Protein AF-F6BLC6-F1 (afdb_monomer)

pLDDT: mean 70.08, std 18.69, range [28.78, 94.69]

InterPro domains:
  IPR016024 Armadillo-type fold [SSF48371] (28-161)

Sequence (188 aa):
MQYFQNFDKLTILRKNDKNMNNCSNTFSLKMLMNRLLTEESKKLEKLIFESIAEIRDENFANLVVELLESNDAFLRDAGRELLAANSNSALKIFKKIFSDFEKNISLTIENTFRKEQFRNVAMILREVIEHNKVENVVAVAVEYLGKIGKSKEDKNIIKRTLSRFSSPFFKYITEIALKNLNYYNEVN

Mean predicted aligned error: 12.6 Å

Organism: Thermoanaerobacterium xylanolyticum (strain ATCC 49914 / DSM 7097 / LX-11) (NCBI:txid858215)

Structure (mmCIF, N/CA/C/O backbone):
data_AF-F6BLC6-F1
#
_entry.id   AF-F6BLC6-F1
#
loop_
_atom_site.group_PDB
_atom_site.id
_atom_site.type_symbol
_atom_site.label_atom_id
_atom_site.label_alt_id
_atom_site.label_comp_id
_atom_site.label_asym_id
_atom_site.label_entity_id
_atom_site.label_seq_id
_atom_site.pdbx_PDB_ins_code
_atom_site.Cartn_x
_atom_site.Cartn_y
_atom_site.Cartn_z
_atom_site.occupancy
_atom_site.B_iso_or_equiv
_atom_site.auth_seq_id
_atom_site.auth_comp_id
_atom_site.auth_asym_id
_atom_site.auth_atom_id
_atom_site.pdbx_PDB_model_num
ATOM 1 N N . MET A 1 1 ? 34.553 -0.368 -20.796 1.00 34.38 1 MET A N 1
ATOM 2 C CA . MET A 1 1 ? 34.912 0.758 -19.901 1.00 34.38 1 MET A CA 1
ATOM 3 C C . MET A 1 1 ? 34.205 2.040 -20.374 1.00 34.38 1 MET A C 1
ATOM 5 O O . MET A 1 1 ? 34.856 2.991 -20.769 1.00 34.38 1 MET A O 1
ATOM 9 N N . GLN A 1 2 ? 32.862 2.043 -20.397 1.00 30.7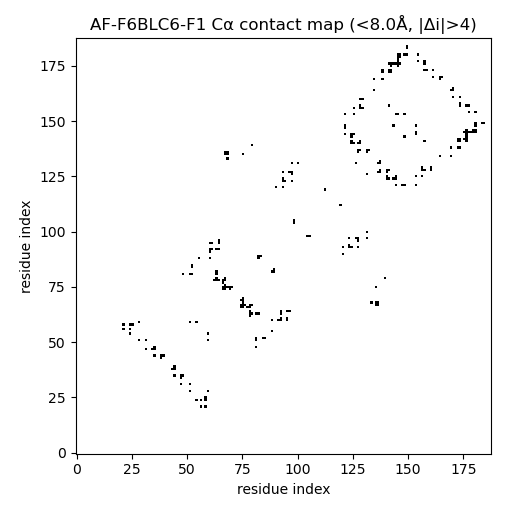7 2 GLN A N 1
ATOM 10 C CA . GLN A 1 2 ? 32.040 3.110 -21.016 1.00 30.77 2 GLN A CA 1
ATOM 11 C C . GLN A 1 2 ? 30.858 3.577 -20.138 1.00 30.77 2 GLN A C 1
ATOM 13 O O . GLN A 1 2 ? 30.099 4.453 -20.533 1.00 30.77 2 GLN A O 1
ATOM 18 N N . TYR A 1 3 ? 30.709 3.030 -18.927 1.00 30.45 3 TYR A N 1
ATOM 19 C CA . TYR A 1 3 ? 29.552 3.284 -18.055 1.00 30.45 3 TYR A CA 1
ATOM 20 C C . TYR A 1 3 ? 29.653 4.566 -17.207 1.00 30.45 3 TYR A C 1
ATOM 22 O O . TYR A 1 3 ? 28.668 4.966 -16.596 1.00 30.45 3 TYR A O 1
ATOM 30 N N . PHE A 1 4 ? 30.806 5.244 -17.197 1.00 28.78 4 PHE A N 1
ATOM 31 C CA . PHE A 1 4 ? 31.023 6.448 -16.380 1.00 28.78 4 PHE A CA 1
ATOM 32 C C . PHE A 1 4 ? 30.739 7.774 -17.105 1.00 28.78 4 PHE A C 1
ATOM 34 O O . PHE A 1 4 ? 30.492 8.774 -16.444 1.00 28.78 4 PHE A O 1
ATOM 41 N N . GLN A 1 5 ? 30.682 7.803 -18.441 1.00 30.00 5 GLN A N 1
ATOM 42 C CA . GLN A 1 5 ? 30.490 9.062 -19.184 1.00 30.00 5 GLN A CA 1
ATOM 43 C C . GLN A 1 5 ? 29.032 9.559 -19.238 1.00 30.00 5 GLN A C 1
ATOM 45 O O . GLN A 1 5 ? 28.787 10.700 -19.625 1.00 30.00 5 GLN A O 1
ATOM 50 N N . ASN A 1 6 ? 28.053 8.742 -18.830 1.00 36.94 6 ASN A N 1
ATOM 51 C CA . ASN A 1 6 ? 26.638 9.139 -18.834 1.00 36.94 6 ASN A CA 1
ATOM 52 C C . ASN A 1 6 ? 26.158 9.751 -17.506 1.00 36.94 6 ASN A C 1
ATOM 54 O O . ASN A 1 6 ? 25.167 10.479 -17.511 1.00 36.94 6 ASN A O 1
ATOM 58 N N . PHE A 1 7 ? 26.868 9.532 -16.392 1.00 36.09 7 PHE A N 1
ATOM 59 C CA . PHE A 1 7 ? 26.519 10.143 -15.100 1.00 36.09 7 PHE A CA 1
ATOM 60 C C . PHE A 1 7 ? 26.810 11.654 -15.068 1.00 36.09 7 PHE A C 1
ATOM 62 O O . PHE A 1 7 ? 26.029 12.427 -14.508 1.00 36.09 7 PHE A O 1
ATOM 69 N N . ASP A 1 8 ? 27.858 12.104 -15.761 1.00 35.12 8 ASP A N 1
ATOM 70 C 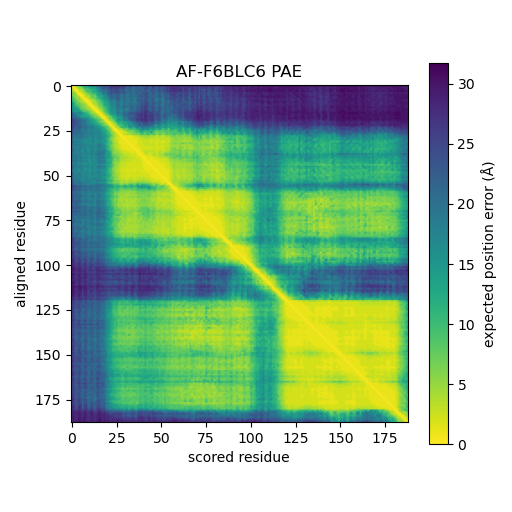CA . ASP A 1 8 ? 28.166 13.536 -15.867 1.00 35.12 8 ASP A CA 1
ATOM 71 C C . ASP A 1 8 ? 27.107 14.305 -16.675 1.00 35.12 8 ASP A C 1
ATOM 73 O O . ASP A 1 8 ? 26.758 15.432 -16.325 1.00 35.12 8 ASP A O 1
ATOM 77 N N . LYS A 1 9 ? 26.494 13.688 -17.696 1.00 37.97 9 LYS A N 1
ATOM 78 C CA . LYS A 1 9 ? 25.435 14.339 -18.493 1.00 37.97 9 LYS A CA 1
ATOM 79 C C . LYS A 1 9 ? 24.146 14.583 -17.704 1.00 37.97 9 LYS A C 1
ATOM 81 O O . LYS A 1 9 ? 23.517 15.623 -17.889 1.00 37.97 9 LYS A O 1
ATOM 86 N N . LEU A 1 10 ? 23.779 13.678 -16.796 1.00 38.19 10 LEU A N 1
ATOM 87 C CA . LEU A 1 10 ? 22.605 13.852 -15.929 1.00 38.19 10 LEU A CA 1
ATOM 88 C C . LEU A 1 10 ? 22.813 14.973 -14.898 1.00 38.19 10 LEU A C 1
ATOM 90 O O . LEU A 1 10 ? 21.872 15.682 -14.547 1.00 38.19 10 LEU A O 1
ATOM 94 N N . THR A 1 11 ? 24.058 15.197 -14.475 1.00 37.91 11 THR A N 1
ATOM 95 C CA . THR A 1 11 ? 24.410 16.280 -13.545 1.00 37.91 11 THR A CA 1
ATOM 96 C C . THR A 1 11 ? 24.424 17.649 -14.243 1.00 37.91 11 THR A C 1
ATOM 98 O O . THR A 1 11 ? 24.042 18.656 -13.644 1.00 37.91 11 THR A O 1
ATOM 101 N N . ILE A 1 12 ? 24.794 17.692 -15.530 1.00 37.59 12 ILE A N 1
ATOM 102 C CA . ILE A 1 12 ? 24.838 18.919 -16.347 1.00 37.59 12 ILE A CA 1
ATOM 103 C C . ILE A 1 12 ? 23.429 19.418 -16.719 1.00 37.59 12 ILE A C 1
ATOM 105 O O . ILE A 1 12 ? 23.191 20.625 -16.701 1.00 37.59 12 ILE A O 1
ATOM 109 N N . LEU A 1 13 ? 22.462 18.522 -16.952 1.00 38.25 13 LEU A N 1
ATOM 110 C CA . LEU A 1 13 ? 21.064 18.900 -17.224 1.00 38.25 13 LEU A CA 1
ATOM 111 C C . LEU A 1 13 ? 20.340 19.501 -16.003 1.00 38.25 13 LEU A C 1
ATOM 113 O O . LEU A 1 13 ? 19.339 20.192 -16.161 1.00 38.25 13 LEU A O 1
ATOM 117 N N . ARG A 1 14 ? 20.857 19.296 -14.783 1.00 40.56 14 ARG A N 1
ATOM 118 C CA . ARG A 1 14 ? 20.241 19.780 -13.532 1.00 40.56 14 ARG A CA 1
ATOM 119 C C . ARG A 1 14 ? 20.470 21.281 -13.278 1.00 40.56 14 ARG A C 1
ATOM 121 O O . ARG A 1 14 ? 19.820 21.841 -12.399 1.00 40.56 14 ARG A O 1
ATOM 128 N N . LYS A 1 15 ? 21.394 21.940 -13.999 1.00 37.75 15 LYS A N 1
ATOM 129 C CA . LYS A 1 15 ? 21.800 23.336 -13.714 1.00 37.75 15 LYS A CA 1
ATOM 130 C C . LYS A 1 15 ? 21.177 24.414 -14.603 1.00 37.75 15 LYS A C 1
ATOM 132 O O . LYS A 1 15 ? 21.124 25.556 -14.160 1.00 37.75 15 LYS A O 1
ATOM 137 N N . ASN A 1 16 ? 20.657 24.080 -15.781 1.00 34.44 16 ASN A N 1
ATOM 138 C CA . ASN A 1 16 ? 20.156 25.074 -16.732 1.00 34.44 16 ASN A CA 1
ATOM 139 C C . ASN A 1 16 ? 18.760 24.689 -17.231 1.00 34.44 16 ASN A C 1
ATOM 141 O O . ASN A 1 16 ? 18.657 24.005 -18.236 1.00 34.44 16 ASN A O 1
ATOM 145 N N . ASP A 1 17 ? 17.712 25.075 -16.499 1.00 36.53 17 ASP A N 1
ATOM 146 C CA . ASP A 1 17 ? 16.509 25.716 -17.064 1.00 36.53 17 ASP A CA 1
ATOM 147 C C . ASP A 1 17 ? 15.341 25.697 -16.076 1.00 36.53 17 ASP A C 1
ATOM 149 O O . ASP A 1 17 ? 14.697 24.680 -15.827 1.00 36.53 17 ASP A O 1
ATOM 153 N N . LYS A 1 18 ? 15.001 26.874 -15.542 1.00 42.25 18 LYS A N 1
ATOM 154 C CA . LYS A 1 18 ? 13.877 27.051 -14.608 1.00 42.25 18 LYS A CA 1
ATOM 155 C C . LYS A 1 18 ? 12.488 26.911 -15.259 1.00 42.25 18 LYS A C 1
ATOM 157 O O . LYS A 1 18 ? 11.507 26.920 -14.526 1.00 42.25 18 LYS A O 1
ATOM 162 N N . ASN A 1 19 ? 12.394 26.731 -16.583 1.00 38.38 19 ASN A N 1
ATOM 163 C CA . ASN A 1 19 ? 11.127 26.749 -17.332 1.00 38.38 19 ASN A CA 1
ATOM 164 C C . ASN A 1 19 ? 10.817 25.477 -18.166 1.00 38.38 19 ASN A C 1
ATOM 166 O O . ASN A 1 19 ? 9.814 25.467 -18.872 1.00 38.38 19 ASN A O 1
ATOM 170 N N . MET A 1 20 ? 11.593 24.382 -18.058 1.00 34.00 20 MET A N 1
ATOM 171 C CA . MET A 1 20 ? 11.308 23.075 -18.716 1.00 34.00 20 MET A CA 1
ATOM 172 C C . MET A 1 20 ? 10.922 21.937 -17.741 1.00 34.00 20 MET A C 1
ATOM 174 O O . MET A 1 20 ? 10.894 20.760 -18.109 1.00 34.00 20 MET A O 1
ATOM 178 N N . ASN A 1 21 ? 10.609 22.269 -16.487 1.00 41.84 21 ASN A N 1
ATOM 179 C CA . ASN A 1 21 ? 10.633 21.312 -15.375 1.00 41.84 21 ASN A CA 1
ATOM 180 C C . ASN A 1 21 ? 9.614 20.154 -15.433 1.00 41.84 21 ASN A C 1
ATOM 182 O O . ASN A 1 21 ? 9.917 19.099 -14.894 1.00 41.84 21 ASN A O 1
ATOM 186 N N . ASN A 1 22 ? 8.469 20.254 -16.116 1.00 40.44 22 ASN A N 1
ATOM 187 C CA . ASN A 1 22 ? 7.467 19.167 -16.059 1.00 40.44 22 ASN A CA 1
ATOM 188 C C . ASN A 1 22 ? 7.640 18.083 -17.141 1.00 40.44 22 ASN A C 1
ATOM 190 O O . ASN A 1 22 ? 7.340 16.910 -16.906 1.00 40.44 22 ASN A O 1
ATOM 194 N N . CYS A 1 23 ? 8.147 18.435 -18.328 1.00 34.66 23 CYS A N 1
ATOM 195 C CA . CYS A 1 23 ? 8.260 17.483 -19.442 1.00 34.66 23 CYS A CA 1
ATOM 196 C C . CYS A 1 23 ? 9.551 16.643 -19.345 1.00 34.66 23 CYS A C 1
ATOM 198 O O . CYS A 1 23 ? 9.515 15.421 -19.509 1.00 34.66 23 CYS A O 1
ATOM 200 N N . SER A 1 24 ? 10.675 17.272 -18.967 1.00 50.62 24 SER A N 1
ATOM 201 C CA . SER A 1 24 ? 11.958 16.580 -18.746 1.00 50.62 24 SER A CA 1
ATOM 202 C C . SER A 1 24 ? 11.918 15.621 -17.556 1.00 50.62 24 SER A C 1
ATOM 204 O O . SER A 1 24 ? 12.519 14.547 -17.620 1.00 50.62 24 SER A O 1
ATOM 206 N N . ASN A 1 25 ? 11.168 15.950 -16.499 1.00 57.50 25 ASN A N 1
ATOM 207 C CA . ASN A 1 25 ? 11.021 15.071 -15.338 1.00 57.50 25 ASN A CA 1
ATOM 208 C C . ASN A 1 25 ? 10.236 13.799 -15.678 1.00 57.50 25 ASN A C 1
ATOM 210 O O . ASN A 1 25 ? 10.657 12.712 -15.295 1.00 57.50 25 ASN A O 1
ATOM 214 N N . THR A 1 26 ? 9.158 13.902 -16.462 1.00 54.91 26 THR A N 1
ATOM 215 C CA . THR A 1 26 ? 8.352 12.737 -16.881 1.00 54.91 26 THR A CA 1
ATOM 216 C C . THR A 1 26 ? 9.156 11.763 -17.745 1.00 54.91 26 THR A C 1
ATOM 218 O O . THR A 1 26 ? 9.098 10.548 -17.548 1.00 54.91 26 THR A O 1
ATOM 221 N N . PHE A 1 27 ? 9.930 12.286 -18.701 1.00 58.53 27 PHE A N 1
ATOM 222 C CA . PHE A 1 27 ? 10.776 11.468 -19.572 1.00 58.53 27 PHE A CA 1
ATOM 223 C C . PHE A 1 27 ? 11.915 10.797 -18.787 1.00 58.53 27 PHE A C 1
ATOM 225 O O . PHE A 1 27 ? 12.168 9.603 -18.956 1.00 58.53 27 PHE A O 1
ATOM 232 N N . SER A 1 28 ? 12.535 11.534 -17.860 1.00 69.62 28 SER A N 1
ATOM 233 C CA . SER A 1 28 ? 13.581 11.009 -16.971 1.00 69.62 28 SER A CA 1
ATOM 234 C C . SER A 1 28 ? 13.048 9.915 -16.043 1.00 69.62 28 SER A C 1
ATOM 236 O O . SER A 1 28 ? 13.697 8.889 -15.859 1.00 69.62 28 SER A O 1
ATOM 238 N N . LEU A 1 29 ? 11.833 10.089 -15.519 1.00 70.06 29 LEU A N 1
ATOM 239 C CA . LEU A 1 29 ? 11.171 9.127 -14.641 1.00 70.06 29 LEU A CA 1
ATOM 240 C C . LEU A 1 29 ? 10.885 7.799 -15.359 1.00 70.06 29 LEU A C 1
ATOM 242 O O . LEU A 1 29 ? 11.223 6.733 -14.846 1.00 70.06 29 LEU A O 1
ATOM 246 N N . LYS A 1 30 ? 10.341 7.856 -16.582 1.00 70.62 30 LYS A N 1
ATOM 247 C CA . LYS A 1 30 ? 10.108 6.660 -17.410 1.00 70.62 30 LYS A CA 1
ATOM 248 C C . LYS A 1 30 ? 11.407 5.940 -17.777 1.00 70.62 30 LYS A C 1
ATOM 250 O O . LYS A 1 30 ? 11.444 4.713 -17.766 1.00 70.62 30 LYS A O 1
ATOM 255 N N . MET A 1 31 ? 12.485 6.674 -18.064 1.00 78.38 31 MET A N 1
ATOM 256 C CA . MET A 1 31 ? 13.795 6.062 -18.318 1.00 78.38 31 MET A CA 1
ATOM 257 C C . MET A 1 31 ? 14.354 5.353 -17.083 1.00 78.38 31 MET A C 1
ATOM 259 O O . MET A 1 31 ? 14.831 4.226 -17.204 1.00 78.38 31 MET A O 1
ATOM 263 N N . LEU A 1 32 ? 14.279 5.985 -15.908 1.00 81.25 32 LEU A N 1
ATOM 264 C CA . LEU A 1 32 ? 14.720 5.372 -14.654 1.00 81.25 32 LEU A CA 1
ATOM 265 C C . LEU A 1 32 ? 13.910 4.108 -14.345 1.00 81.25 32 LEU A C 1
ATOM 267 O O . LEU A 1 32 ? 14.494 3.098 -13.970 1.00 81.25 32 LEU A O 1
ATOM 271 N N . MET A 1 33 ? 12.602 4.116 -14.603 1.00 75.44 33 MET A N 1
ATOM 272 C CA . MET A 1 33 ? 11.749 2.935 -14.446 1.00 75.44 33 MET A CA 1
ATOM 273 C C . MET A 1 33 ? 12.091 1.794 -15.405 1.00 75.44 33 MET A C 1
ATOM 275 O O . MET A 1 33 ? 12.248 0.653 -14.975 1.00 75.44 33 MET A O 1
ATOM 279 N N . ASN A 1 34 ? 12.264 2.089 -16.694 1.00 78.81 34 ASN A N 1
ATOM 280 C CA . ASN A 1 34 ? 12.692 1.082 -17.668 1.00 78.81 34 ASN A CA 1
ATOM 281 C C . ASN A 1 34 ? 14.062 0.501 -17.307 1.00 78.81 34 ASN A C 1
ATOM 283 O O . ASN A 1 34 ? 14.318 -0.686 -17.519 1.00 78.81 34 ASN A O 1
ATOM 287 N N . ARG A 1 35 ? 14.948 1.328 -16.739 1.00 82.44 35 ARG A N 1
ATOM 288 C CA . ARG A 1 35 ? 16.223 0.840 -16.233 1.00 82.44 35 ARG A CA 1
ATOM 289 C C . ARG A 1 35 ? 16.039 -0.037 -14.999 1.00 82.44 35 ARG A C 1
ATOM 291 O O . ARG A 1 35 ? 16.642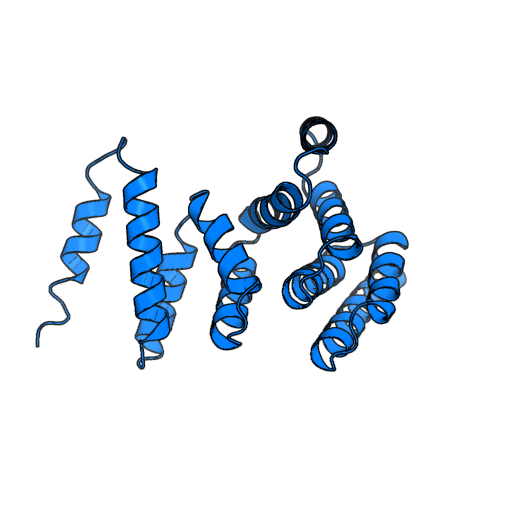 -1.098 -14.964 1.00 82.44 35 ARG A O 1
ATOM 298 N N . LEU A 1 36 ? 15.195 0.353 -14.044 1.00 79.88 36 LEU A N 1
ATOM 299 C CA . LEU A 1 36 ? 14.906 -0.438 -12.843 1.00 79.88 36 LEU A CA 1
ATOM 300 C C . LEU A 1 36 ? 14.406 -1.847 -13.199 1.00 79.88 36 LEU A C 1
ATOM 302 O O . LEU A 1 36 ? 14.837 -2.818 -12.592 1.00 79.88 36 LEU A O 1
ATOM 306 N N . LEU A 1 37 ? 13.566 -1.959 -14.231 1.00 77.38 37 LEU A N 1
ATOM 307 C CA . LEU A 1 37 ? 13.019 -3.227 -14.729 1.00 77.38 37 LEU A CA 1
ATOM 308 C C . LEU A 1 37 ? 14.042 -4.175 -15.370 1.00 77.38 37 LEU A C 1
ATOM 310 O O . LEU A 1 37 ? 13.759 -5.356 -15.538 1.00 77.38 37 LEU A O 1
ATOM 314 N N . THR A 1 38 ? 15.198 -3.662 -15.783 1.00 79.88 38 THR A N 1
ATOM 315 C CA . THR A 1 38 ? 16.218 -4.420 -16.527 1.00 79.88 38 THR A CA 1
ATOM 316 C C . THR A 1 38 ? 17.556 -4.474 -15.791 1.00 79.88 38 THR A C 1
ATOM 318 O O . THR A 1 38 ? 18.531 -5.004 -16.320 1.00 79.88 38 THR A O 1
ATOM 321 N N . GLU A 1 39 ? 17.637 -3.893 -14.592 1.00 85.69 39 GLU A N 1
ATOM 322 C CA . GLU A 1 39 ? 18.877 -3.770 -13.837 1.00 85.69 39 GLU A CA 1
ATOM 323 C C . GLU A 1 39 ? 19.141 -5.027 -13.005 1.00 85.69 39 GLU A C 1
ATOM 325 O O . GLU A 1 39 ? 18.405 -5.352 -12.080 1.00 85.69 39 GLU A O 1
ATOM 330 N N . GLU A 1 40 ? 20.239 -5.714 -13.308 1.00 80.44 40 GLU A N 1
ATOM 331 C CA . GLU A 1 40 ? 20.658 -6.921 -12.588 1.00 80.44 40 GLU A CA 1
ATOM 332 C C . GLU A 1 40 ? 21.519 -6.587 -11.357 1.00 80.44 40 GLU A C 1
ATOM 334 O O . GLU A 1 40 ? 21.631 -7.376 -10.415 1.00 80.44 40 GLU A O 1
ATOM 339 N N . SER A 1 41 ? 22.142 -5.402 -11.331 1.00 86.25 41 SER A N 1
ATOM 340 C CA . SER A 1 41 ? 22.984 -4.974 -10.218 1.00 86.25 41 SER A CA 1
ATOM 341 C C . SER A 1 41 ? 22.155 -4.383 -9.083 1.00 86.25 41 SER A C 1
ATOM 343 O O . SER A 1 41 ? 21.706 -3.240 -9.163 1.00 86.25 41 SER A O 1
ATOM 345 N N . LYS A 1 42 ? 22.087 -5.090 -7.947 1.00 76.25 42 LYS A N 1
ATOM 346 C CA . LYS A 1 42 ? 21.431 -4.603 -6.714 1.00 76.25 42 LYS A CA 1
ATOM 347 C C . LYS A 1 42 ? 21.905 -3.222 -6.256 1.00 76.25 42 LYS A C 1
ATOM 349 O O . LYS A 1 42 ? 21.140 -2.451 -5.683 1.00 76.25 42 LYS A O 1
ATOM 354 N N . LYS A 1 43 ? 23.170 -2.880 -6.521 1.00 76.56 43 LYS A N 1
ATOM 355 C CA . LYS A 1 43 ? 23.719 -1.556 -6.200 1.00 76.56 43 LYS A CA 1
ATOM 356 C C . LYS A 1 43 ? 23.135 -0.464 -7.099 1.00 76.56 43 LYS A C 1
ATOM 358 O O . LYS A 1 43 ? 22.841 0.621 -6.608 1.00 76.56 43 LYS A O 1
ATOM 363 N N . LEU A 1 44 ? 23.004 -0.731 -8.398 1.00 77.56 44 LEU A N 1
ATOM 364 C CA . LEU A 1 44 ? 22.436 0.228 -9.348 1.00 77.56 44 LEU A CA 1
ATOM 365 C C . LEU A 1 44 ? 20.918 0.321 -9.199 1.00 77.56 44 LEU A C 1
ATOM 367 O O . LEU A 1 44 ? 20.401 1.428 -9.215 1.00 77.56 44 LEU A O 1
ATOM 371 N N . GLU A 1 45 ? 20.238 -0.799 -8.954 1.00 77.00 45 GLU A N 1
ATOM 372 C CA . GLU A 1 45 ? 18.810 -0.854 -8.616 1.00 77.00 45 GLU A CA 1
ATOM 373 C C . GLU A 1 45 ? 18.492 0.104 -7.460 1.00 77.00 45 GLU A C 1
ATOM 375 O O . GLU A 1 45 ? 17.644 0.984 -7.595 1.00 77.00 45 GLU A O 1
ATOM 380 N N . LYS A 1 46 ? 19.265 0.024 -6.368 1.00 74.75 46 LYS A N 1
ATOM 381 C CA . LYS A 1 46 ? 19.119 0.923 -5.218 1.00 74.75 46 LYS A CA 1
ATOM 382 C C . LYS A 1 46 ? 19.350 2.396 -5.575 1.00 74.75 46 LYS A C 1
ATOM 384 O O . LYS A 1 46 ? 18.579 3.250 -5.155 1.00 74.75 46 LYS A O 1
ATOM 389 N N . LEU A 1 47 ? 20.381 2.708 -6.361 1.00 78.25 47 LEU A N 1
ATOM 390 C CA . LEU A 1 47 ? 20.673 4.090 -6.771 1.00 78.25 47 LEU A CA 1
ATOM 391 C C . LEU A 1 47 ? 19.588 4.669 -7.687 1.00 78.25 47 LEU A C 1
ATOM 393 O O . LEU A 1 47 ? 19.235 5.843 -7.569 1.00 78.25 47 LEU A O 1
ATOM 397 N N . ILE A 1 48 ? 19.054 3.856 -8.600 1.00 79.75 48 ILE A N 1
ATOM 398 C CA . ILE A 1 48 ? 17.931 4.229 -9.4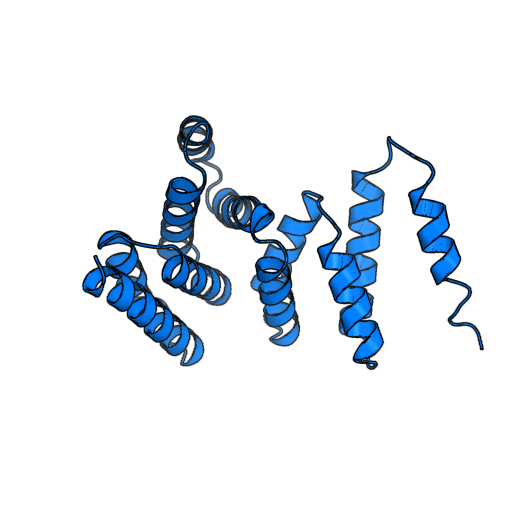67 1.00 79.75 48 ILE A CA 1
ATOM 399 C C . ILE A 1 48 ? 16.701 4.506 -8.607 1.00 79.75 48 ILE A C 1
ATOM 401 O O . ILE A 1 48 ? 16.050 5.532 -8.787 1.00 79.75 48 ILE A O 1
ATOM 405 N N . PHE A 1 49 ? 16.426 3.632 -7.641 1.00 75.31 49 PHE A N 1
ATOM 406 C CA . PHE A 1 49 ? 15.323 3.789 -6.708 1.00 75.31 49 PHE A CA 1
ATOM 407 C C . PHE A 1 49 ? 15.435 5.085 -5.887 1.00 75.31 49 PHE A C 1
ATOM 409 O O . PHE A 1 49 ? 14.493 5.875 -5.848 1.00 75.31 49 PHE A O 1
ATOM 416 N N . GLU A 1 50 ? 16.601 5.357 -5.294 1.00 74.75 50 GLU A N 1
ATOM 417 C CA . GLU A 1 50 ? 16.873 6.602 -4.560 1.00 74.75 50 GLU A CA 1
ATOM 418 C C . GLU A 1 50 ? 16.700 7.835 -5.462 1.00 74.75 50 GLU A C 1
ATOM 420 O O . GLU A 1 50 ? 16.082 8.821 -5.060 1.00 74.75 50 GLU A O 1
ATOM 425 N N . SER A 1 51 ? 17.151 7.751 -6.717 1.00 79.69 51 SER A N 1
ATOM 426 C CA . SER A 1 51 ? 16.993 8.828 -7.701 1.00 79.69 51 SER A CA 1
ATOM 427 C C . SER A 1 51 ? 15.525 9.094 -8.043 1.00 79.69 51 SER A C 1
ATOM 429 O O . SER A 1 51 ? 15.124 10.249 -8.175 1.00 79.69 51 SER A O 1
ATOM 431 N N . ILE A 1 52 ? 14.707 8.042 -8.167 1.00 76.25 52 ILE A N 1
ATOM 432 C CA . ILE A 1 52 ? 13.258 8.165 -8.373 1.00 76.25 52 ILE A CA 1
ATOM 433 C C . ILE A 1 52 ? 12.603 8.791 -7.135 1.00 76.25 52 ILE A C 1
ATOM 435 O O . ILE A 1 52 ? 11.768 9.685 -7.271 1.00 76.25 52 ILE A O 1
ATOM 439 N N . ALA A 1 53 ? 13.003 8.375 -5.930 1.00 70.50 53 ALA A N 1
ATOM 440 C CA . ALA A 1 53 ? 12.465 8.894 -4.674 1.00 70.50 53 ALA A CA 1
ATOM 441 C C . ALA A 1 53 ? 12.774 10.388 -4.442 1.00 70.50 53 ALA A C 1
ATOM 443 O O . ALA A 1 53 ? 12.017 11.063 -3.740 1.00 70.50 53 ALA A O 1
ATOM 444 N N . GLU A 1 54 ? 13.839 10.932 -5.038 1.00 72.94 54 GLU A N 1
ATOM 445 C CA . GLU A 1 54 ? 14.151 12.368 -4.997 1.00 72.94 54 GLU A CA 1
ATOM 446 C C . GLU A 1 54 ? 13.234 13.233 -5.883 1.00 72.94 54 GLU A C 1
ATOM 448 O O . GLU A 1 54 ? 13.192 14.458 -5.715 1.00 72.94 54 GLU A O 1
ATOM 453 N N . ILE A 1 55 ? 12.486 12.637 -6.818 1.00 72.50 55 ILE A N 1
ATOM 454 C CA . ILE A 1 55 ? 11.603 13.370 -7.731 1.00 72.50 55 ILE A CA 1
ATOM 455 C C . ILE A 1 55 ? 10.337 13.792 -6.974 1.00 72.50 55 ILE A C 1
ATOM 457 O O . ILE A 1 55 ? 9.493 12.979 -6.614 1.00 72.50 55 ILE A O 1
ATOM 461 N N . ARG A 1 56 ? 10.183 15.102 -6.739 1.00 61.09 56 ARG A N 1
ATOM 462 C CA . ARG A 1 56 ? 9.070 15.692 -5.962 1.00 61.09 56 ARG A CA 1
ATOM 463 C C . ARG A 1 56 ? 7.955 16.311 -6.821 1.00 61.09 56 ARG A C 1
ATOM 465 O O . ARG A 1 56 ? 7.258 17.218 -6.366 1.00 61.09 56 ARG A O 1
ATOM 472 N N . ASP A 1 57 ? 7.809 15.847 -8.055 1.00 67.56 57 ASP A N 1
ATOM 473 C CA . ASP A 1 57 ? 6.860 16.366 -9.052 1.00 67.56 57 ASP A CA 1
ATOM 474 C C . ASP A 1 57 ? 5.496 15.637 -8.989 1.00 67.56 57 ASP A C 1
ATOM 476 O O . ASP A 1 57 ? 5.405 14.528 -8.470 1.00 67.56 57 ASP A O 1
ATOM 480 N N . GLU A 1 58 ? 4.425 16.218 -9.536 1.00 62.50 58 GLU A N 1
ATOM 481 C CA . GLU A 1 58 ? 3.111 15.570 -9.707 1.00 62.50 58 GLU A CA 1
ATOM 482 C C . GLU A 1 58 ? 3.211 14.254 -10.490 1.00 62.50 58 GLU A C 1
ATOM 484 O O . GLU A 1 58 ? 2.478 13.299 -10.226 1.00 62.50 58 GLU A O 1
ATOM 489 N N . ASN A 1 59 ? 4.199 14.164 -11.380 1.00 68.62 59 ASN A N 1
ATOM 490 C CA . ASN A 1 59 ? 4.537 12.952 -12.120 1.00 68.62 59 ASN A CA 1
ATOM 491 C C . ASN A 1 59 ? 4.953 11.779 -11.217 1.00 68.62 59 ASN A C 1
ATOM 493 O O . ASN A 1 59 ? 4.716 10.627 -11.572 1.00 68.62 59 ASN A O 1
ATOM 497 N N . PHE A 1 60 ? 5.509 12.054 -10.030 1.00 75.00 60 PHE A N 1
ATOM 498 C CA . PHE A 1 60 ? 5.838 11.022 -9.045 1.00 75.00 60 PHE A CA 1
ATOM 499 C C . PHE A 1 60 ? 4.578 10.326 -8.527 1.00 75.00 60 PHE A C 1
ATOM 501 O O . PHE A 1 60 ? 4.554 9.107 -8.394 1.00 75.00 60 PHE A O 1
ATOM 508 N N . ALA A 1 61 ? 3.510 11.089 -8.270 1.00 73.56 61 ALA A N 1
ATOM 509 C CA . ALA A 1 61 ? 2.275 10.512 -7.760 1.00 73.56 61 ALA A CA 1
ATOM 510 C C . ALA A 1 61 ? 1.618 9.590 -8.794 1.00 73.56 61 ALA A C 1
ATOM 512 O O . ALA A 1 61 ? 1.246 8.475 -8.448 1.00 73.56 61 ALA A O 1
ATOM 513 N N . ASN A 1 62 ? 1.554 10.023 -10.057 1.00 73.94 62 ASN A N 1
ATOM 514 C CA . ASN A 1 62 ? 1.027 9.207 -11.156 1.00 73.94 62 ASN A CA 1
ATOM 515 C C . ASN A 1 62 ? 1.807 7.901 -11.321 1.00 73.94 62 ASN A C 1
ATOM 517 O O . ASN A 1 62 ? 1.200 6.843 -11.455 1.00 73.94 62 ASN A O 1
ATOM 521 N N . LEU A 1 63 ? 3.140 7.969 -11.249 1.00 76.31 63 LEU A N 1
ATOM 522 C CA . LEU A 1 63 ? 3.974 6.776 -11.321 1.00 76.31 63 LEU A CA 1
ATOM 523 C C . LEU A 1 63 ? 3.657 5.805 -10.184 1.00 76.31 63 LEU A C 1
ATOM 525 O O . LEU A 1 63 ? 3.476 4.620 -10.430 1.00 76.31 63 LEU A O 1
ATOM 529 N N . VAL A 1 64 ? 3.602 6.284 -8.938 1.00 79.00 64 VAL A N 1
ATOM 530 C CA . VAL A 1 64 ? 3.336 5.396 -7.800 1.00 79.00 64 VAL A CA 1
ATOM 531 C C . VAL A 1 64 ? 1.974 4.716 -7.950 1.00 79.00 64 VAL A C 1
ATOM 533 O O . VAL A 1 64 ? 1.870 3.528 -7.663 1.00 79.00 64 VAL A O 1
ATOM 536 N N . VAL A 1 65 ? 0.951 5.416 -8.452 1.00 78.62 65 VAL A N 1
ATOM 537 C CA . VAL A 1 65 ? -0.354 4.798 -8.745 1.00 78.62 65 VAL A CA 1
ATOM 538 C C . VAL A 1 65 ? -0.228 3.698 -9.801 1.00 78.62 65 VAL A C 1
ATOM 540 O O . VAL A 1 65 ? -0.647 2.574 -9.540 1.00 78.62 65 VAL A O 1
ATOM 543 N N . GLU A 1 66 ? 0.419 3.978 -10.935 1.00 79.56 66 GLU A N 1
ATOM 544 C CA . GLU A 1 66 ? 0.638 2.998 -12.011 1.00 79.56 66 GLU A CA 1
ATOM 545 C C . GLU A 1 66 ? 1.385 1.747 -11.512 1.00 79.56 66 GLU A C 1
ATOM 547 O O . GLU A 1 66 ? 1.015 0.614 -11.826 1.00 79.56 66 GLU A O 1
ATOM 552 N N . LEU A 1 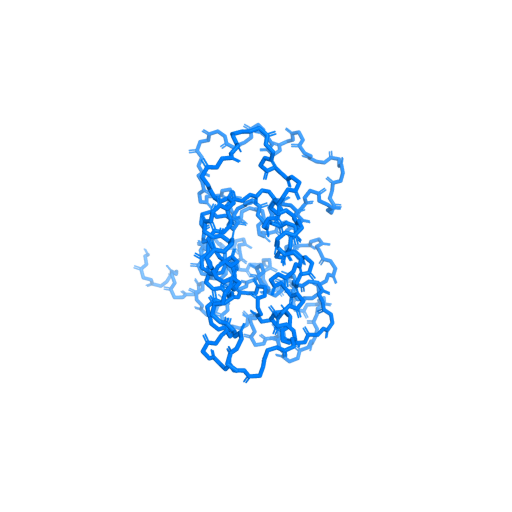67 ? 2.404 1.936 -10.667 1.00 80.06 67 LEU A N 1
ATOM 553 C CA . LEU A 1 67 ? 3.166 0.846 -10.058 1.00 80.06 67 LEU A CA 1
ATOM 554 C C . LEU A 1 67 ? 2.312 -0.016 -9.121 1.00 80.06 67 LEU A C 1
ATOM 556 O O . LEU A 1 67 ? 2.407 -1.242 -9.154 1.00 80.06 67 LEU A O 1
ATOM 560 N N . LEU A 1 68 ? 1.464 0.607 -8.299 1.00 79.12 68 LEU A N 1
ATOM 561 C CA . LEU A 1 68 ? 0.581 -0.099 -7.366 1.00 79.12 68 LEU A CA 1
ATOM 562 C C . LEU A 1 68 ? -0.538 -0.877 -8.075 1.00 79.12 68 LEU A C 1
ATOM 564 O O . LEU A 1 68 ? -0.978 -1.913 -7.570 1.00 79.12 68 LEU A O 1
ATOM 568 N N . GLU A 1 69 ? -0.986 -0.402 -9.236 1.00 78.81 69 GLU A N 1
ATOM 569 C CA . GLU A 1 69 ? -2.002 -1.061 -10.066 1.00 78.81 69 GLU A CA 1
ATOM 570 C C . GLU A 1 69 ? -1.438 -2.199 -10.931 1.00 78.81 69 GLU A C 1
ATOM 572 O O . GLU A 1 69 ? -2.201 -3.007 -11.463 1.00 78.81 69 GLU A O 1
ATOM 577 N N . SER A 1 70 ? -0.111 -2.311 -11.043 1.00 77.81 70 SER A N 1
ATOM 578 C CA . SER A 1 70 ? 0.545 -3.325 -11.867 1.00 77.81 70 SER A CA 1
ATOM 579 C C . SER A 1 70 ? 0.236 -4.762 -11.428 1.00 77.81 70 SER A C 1
ATOM 581 O O . SER A 1 70 ? 0.201 -5.104 -10.242 1.00 77.81 70 SER A O 1
ATOM 583 N N . ASN A 1 71 ? 0.103 -5.662 -12.406 1.00 72.12 71 ASN A N 1
ATOM 584 C CA . ASN A 1 71 ? 0.011 -7.105 -12.164 1.00 72.12 71 ASN A CA 1
ATOM 585 C C . ASN A 1 71 ? 1.375 -7.753 -11.858 1.00 72.12 71 ASN A C 1
ATOM 587 O O . ASN A 1 71 ? 1.412 -8.871 -11.339 1.00 72.12 71 ASN A O 1
ATOM 591 N N . ASP A 1 72 ? 2.483 -7.041 -12.065 1.00 73.94 72 ASP A N 1
ATOM 592 C CA . ASP A 1 72 ? 3.830 -7.493 -11.714 1.00 73.94 72 ASP A CA 1
ATOM 593 C C . ASP A 1 72 ? 4.133 -7.250 -10.221 1.00 73.94 72 ASP A C 1
ATOM 595 O O . ASP A 1 72 ? 3.969 -6.142 -9.709 1.00 73.94 72 ASP A O 1
ATOM 599 N N . ALA A 1 73 ? 4.565 -8.295 -9.505 1.00 72.75 73 ALA A N 1
ATOM 600 C CA . ALA A 1 73 ? 4.852 -8.219 -8.072 1.00 72.75 73 ALA A CA 1
ATOM 601 C C . ALA A 1 73 ? 6.022 -7.286 -7.732 1.00 72.75 73 ALA A C 1
ATOM 603 O O . ALA A 1 73 ? 5.926 -6.537 -6.762 1.00 72.75 73 ALA A O 1
ATOM 604 N N . PHE A 1 74 ? 7.073 -7.286 -8.552 1.00 75.19 74 PHE A N 1
ATOM 605 C CA . PHE A 1 74 ? 8.238 -6.429 -8.365 1.00 75.19 74 PHE A CA 1
ATOM 606 C C . PHE A 1 74 ? 7.861 -4.953 -8.522 1.00 75.19 74 PHE A C 1
ATOM 608 O O . PHE A 1 74 ? 8.226 -4.122 -7.691 1.00 75.19 74 PHE A O 1
ATOM 615 N N . LEU A 1 75 ? 7.055 -4.625 -9.538 1.00 73.38 75 LEU A N 1
ATOM 616 C CA . LEU A 1 75 ? 6.586 -3.251 -9.744 1.00 73.38 75 LEU A CA 1
ATOM 617 C C . LEU A 1 75 ? 5.700 -2.757 -8.595 1.00 73.38 75 LEU A C 1
ATOM 619 O O . LEU A 1 75 ? 5.842 -1.614 -8.159 1.00 73.38 75 LEU A O 1
ATOM 623 N N . ARG A 1 76 ? 4.835 -3.620 -8.054 1.00 79.38 76 ARG A N 1
ATOM 624 C CA . ARG A 1 76 ? 4.023 -3.274 -6.879 1.00 79.38 76 ARG A CA 1
ATOM 625 C C . ARG A 1 76 ? 4.862 -3.028 -5.635 1.00 79.38 76 ARG A C 1
ATOM 627 O O . ARG A 1 76 ? 4.563 -2.105 -4.878 1.00 79.38 76 ARG A O 1
ATOM 634 N N . ASP A 1 77 ? 5.885 -3.845 -5.407 1.00 76.06 77 ASP A N 1
ATOM 635 C CA . ASP A 1 77 ? 6.813 -3.667 -4.288 1.00 76.06 77 ASP A CA 1
ATOM 636 C C . ASP A 1 77 ? 7.566 -2.344 -4.411 1.00 76.06 77 ASP A C 1
ATOM 638 O O . ASP A 1 77 ? 7.565 -1.555 -3.465 1.00 76.06 77 ASP A O 1
ATOM 642 N N . ALA A 1 78 ? 8.067 -2.024 -5.605 1.00 74.19 78 ALA A N 1
ATOM 643 C CA . ALA A 1 78 ? 8.689 -0.733 -5.876 1.00 74.19 78 ALA A CA 1
ATOM 644 C C . ALA A 1 78 ? 7.727 0.440 -5.603 1.00 74.19 78 ALA A C 1
ATOM 646 O O . ALA A 1 78 ? 8.104 1.415 -4.952 1.00 74.19 78 ALA A O 1
ATOM 647 N N . GLY A 1 79 ? 6.461 0.339 -6.027 1.00 78.38 79 GLY A N 1
ATOM 648 C CA . GLY A 1 79 ? 5.434 1.345 -5.729 1.00 78.38 79 GLY A CA 1
ATOM 649 C C . GLY A 1 79 ? 5.207 1.544 -4.224 1.00 78.38 79 GLY A C 1
ATOM 650 O O . GLY A 1 79 ? 5.120 2.682 -3.753 1.00 78.38 79 GLY A O 1
ATOM 651 N N . ARG A 1 80 ? 5.174 0.451 -3.448 1.00 73.88 80 ARG A N 1
ATOM 652 C CA . ARG A 1 80 ? 5.053 0.492 -1.980 1.00 73.88 80 ARG A CA 1
ATOM 653 C C . ARG A 1 80 ? 6.254 1.152 -1.316 1.00 73.88 80 ARG A C 1
ATOM 655 O O . ARG A 1 80 ? 6.074 2.001 -0.442 1.00 73.88 80 ARG A O 1
ATOM 662 N N . GLU A 1 81 ? 7.465 0.796 -1.728 1.00 75.94 81 GLU A N 1
ATOM 663 C CA . GLU A 1 81 ? 8.681 1.384 -1.171 1.00 75.94 81 GLU A CA 1
ATOM 664 C C . GLU A 1 81 ? 8.777 2.883 -1.498 1.00 75.94 81 GLU A C 1
ATOM 666 O O . GLU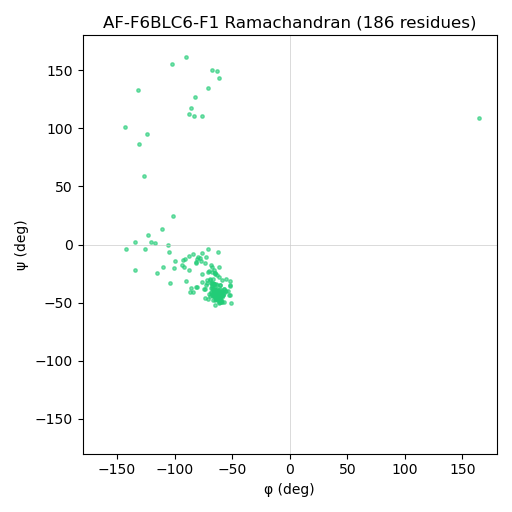 A 1 81 ? 9.122 3.685 -0.628 1.00 75.94 81 GLU A O 1
ATOM 671 N N . LEU A 1 82 ? 8.421 3.295 -2.723 1.00 76.75 82 LEU A N 1
ATOM 672 C CA . LEU A 1 82 ? 8.449 4.706 -3.131 1.00 76.75 82 LEU A CA 1
ATOM 673 C C . LEU A 1 82 ? 7.443 5.543 -2.334 1.00 76.75 82 LEU A C 1
ATOM 675 O O . LEU A 1 82 ? 7.745 6.674 -1.936 1.00 76.75 82 LEU A O 1
ATOM 679 N N . LEU A 1 83 ? 6.265 4.978 -2.055 1.00 76.75 83 LEU A N 1
ATOM 680 C CA . LEU A 1 83 ? 5.270 5.582 -1.173 1.00 76.75 83 LEU A CA 1
ATOM 681 C C . LEU A 1 83 ? 5.800 5.726 0.266 1.00 76.75 83 LEU A C 1
ATOM 683 O O . LEU A 1 83 ? 5.614 6.776 0.888 1.00 76.75 83 LEU A O 1
ATOM 687 N N . ALA A 1 84 ? 6.487 4.702 0.784 1.00 72.19 84 ALA A N 1
ATOM 688 C CA . ALA A 1 84 ? 7.069 4.704 2.127 1.00 72.19 84 ALA A CA 1
ATOM 689 C C . ALA A 1 84 ? 8.197 5.735 2.282 1.00 72.19 84 ALA A C 1
ATOM 691 O O . ALA A 1 84 ? 8.243 6.450 3.286 1.00 72.19 84 ALA A O 1
ATOM 692 N N . ALA A 1 85 ? 9.060 5.865 1.272 1.00 68.06 85 ALA A N 1
ATOM 693 C CA . ALA A 1 85 ? 10.164 6.823 1.255 1.00 68.06 85 ALA A CA 1
ATOM 694 C C . ALA A 1 85 ? 9.695 8.292 1.223 1.00 68.06 85 ALA A C 1
ATOM 696 O O . ALA A 1 85 ? 10.434 9.190 1.625 1.00 68.06 85 ALA A O 1
ATOM 697 N N . ASN A 1 86 ? 8.458 8.552 0.780 1.00 66.69 86 ASN A N 1
ATOM 698 C CA . ASN A 1 86 ? 7.913 9.896 0.598 1.00 66.69 86 ASN A CA 1
ATOM 699 C C . ASN A 1 86 ? 6.570 10.099 1.319 1.00 66.69 86 ASN A C 1
ATOM 701 O O . ASN A 1 86 ? 5.567 10.488 0.716 1.00 66.69 86 ASN A O 1
ATOM 705 N N . SER A 1 87 ? 6.559 9.921 2.641 1.00 59.19 87 SER A N 1
ATOM 706 C CA . SER A 1 87 ? 5.370 10.099 3.496 1.00 59.19 87 SER A CA 1
ATOM 707 C C . SER A 1 87 ? 4.651 11.450 3.316 1.00 59.19 87 SER A C 1
ATOM 709 O O . SER A 1 87 ? 3.422 11.493 3.310 1.00 59.19 87 SER A O 1
ATOM 711 N N . ASN A 1 88 ? 5.383 12.542 3.066 1.00 59.19 88 ASN A N 1
ATOM 712 C CA . ASN A 1 88 ? 4.802 13.865 2.777 1.00 59.19 88 ASN A CA 1
ATOM 713 C C . ASN A 1 88 ? 4.047 13.926 1.432 1.00 59.19 88 ASN A C 1
ATOM 715 O O . ASN A 1 88 ? 3.156 14.759 1.257 1.00 59.19 88 ASN A O 1
ATOM 719 N N . SER A 1 89 ? 4.377 13.044 0.485 1.00 64.38 89 SER A N 1
ATOM 720 C CA . SER A 1 89 ? 3.701 12.909 -0.812 1.00 64.38 89 SER A CA 1
ATOM 721 C C . SER A 1 89 ? 2.575 11.873 -0.784 1.00 64.38 89 SER A C 1
ATOM 723 O O . SER A 1 89 ? 1.740 11.882 -1.688 1.00 64.38 89 SER A O 1
ATOM 725 N N . ALA A 1 90 ? 2.491 11.032 0.254 1.00 64.12 90 ALA A N 1
ATOM 726 C CA . ALA A 1 90 ? 1.459 10.002 0.385 1.00 64.12 90 ALA A CA 1
ATOM 727 C C . ALA A 1 90 ? 0.043 10.590 0.299 1.00 64.12 90 ALA A C 1
ATOM 729 O O . ALA A 1 90 ? -0.811 10.046 -0.393 1.00 64.12 90 ALA A O 1
ATOM 730 N N . LEU A 1 91 ? -0.193 11.762 0.904 1.00 67.00 91 LEU A N 1
ATOM 731 C CA . LEU A 1 91 ? -1.471 12.467 0.777 1.00 67.00 91 LEU A CA 1
ATOM 732 C C . LEU A 1 91 ? -1.791 12.822 -0.685 1.00 67.00 91 LEU A C 1
ATOM 734 O O . LEU A 1 91 ? -2.929 12.660 -1.108 1.00 67.00 91 LEU A O 1
ATOM 738 N N . LYS A 1 92 ? -0.813 13.300 -1.468 1.00 68.75 92 LYS A N 1
ATOM 739 C CA . LYS A 1 92 ? -1.021 13.615 -2.893 1.00 68.75 92 LYS A CA 1
ATOM 740 C C . LYS A 1 92 ? -1.314 12.352 -3.705 1.00 68.75 92 LYS A C 1
ATOM 742 O O . LYS A 1 92 ? -2.189 12.385 -4.561 1.00 68.75 92 LYS A O 1
ATOM 747 N N . ILE A 1 93 ? -0.633 11.250 -3.396 1.00 70.38 93 ILE A N 1
ATOM 748 C CA . ILE A 1 93 ? -0.827 9.949 -4.049 1.00 70.38 93 ILE A CA 1
ATOM 749 C C . ILE A 1 93 ? -2.228 9.406 -3.760 1.00 70.38 93 ILE A C 1
ATOM 751 O O . ILE A 1 93 ? -2.975 9.131 -4.691 1.00 70.38 93 ILE A O 1
ATOM 755 N N . PHE A 1 94 ? -2.645 9.342 -2.494 1.00 69.31 94 PHE A N 1
ATOM 756 C CA . PHE A 1 94 ? -3.988 8.868 -2.147 1.00 69.31 94 PHE A CA 1
ATOM 757 C C . PHE A 1 94 ? -5.094 9.798 -2.651 1.00 69.31 94 PHE A C 1
ATOM 759 O O . PHE A 1 94 ? -6.134 9.315 -3.088 1.00 69.31 94 PHE A O 1
ATOM 766 N N . LYS A 1 95 ? -4.864 11.119 -2.682 1.00 67.75 95 LYS A N 1
ATOM 767 C CA . LYS A 1 95 ? -5.767 12.051 -3.374 1.00 67.75 95 LYS A CA 1
ATOM 768 C C . LYS A 1 95 ? -5.875 11.738 -4.858 1.00 67.75 95 LYS A C 1
ATOM 770 O O . LYS A 1 95 ? -6.961 11.849 -5.396 1.00 67.75 95 LYS A O 1
ATOM 775 N N . LYS A 1 96 ? -4.775 11.389 -5.525 1.00 69.94 96 LYS A N 1
ATOM 776 C CA . LYS A 1 96 ? -4.785 11.066 -6.953 1.00 69.94 96 LYS A CA 1
ATOM 777 C C . LYS A 1 96 ? -5.565 9.777 -7.218 1.00 69.94 96 LYS A C 1
ATOM 779 O O . LYS A 1 96 ? -6.491 9.806 -8.018 1.00 69.94 96 LYS A O 1
ATOM 784 N N . ILE A 1 97 ? -5.286 8.726 -6.441 1.00 67.56 97 ILE A N 1
ATOM 785 C CA . ILE A 1 97 ? -6.045 7.462 -6.437 1.00 67.56 97 ILE A CA 1
ATOM 786 C C . ILE A 1 97 ? -7.545 7.726 -6.244 1.00 67.56 97 ILE A C 1
ATOM 788 O O . ILE A 1 97 ? -8.376 7.133 -6.925 1.00 67.56 97 ILE A O 1
ATOM 792 N N . PHE A 1 98 ? -7.895 8.626 -5.323 1.00 63.94 98 PHE A N 1
ATOM 793 C CA . PHE A 1 98 ? -9.282 8.980 -5.042 1.00 63.94 98 PHE A CA 1
ATOM 794 C C . PHE A 1 98 ? -9.926 9.847 -6.145 1.00 63.94 98 PHE A C 1
ATOM 796 O O . PHE A 1 98 ? -11.029 9.555 -6.593 1.00 63.94 98 PHE A O 1
ATOM 803 N N . SER A 1 99 ? -9.246 10.887 -6.632 1.00 63.66 99 SER A N 1
ATOM 804 C CA . SER A 1 99 ? -9.756 11.785 -7.681 1.00 63.66 99 SER A CA 1
ATOM 805 C C . SER A 1 99 ? -9.940 11.090 -9.030 1.00 63.66 99 SER A C 1
ATOM 807 O O . SER A 1 99 ? -10.864 11.428 -9.766 1.00 63.66 99 SER A O 1
ATOM 809 N N . ASP A 1 100 ? -9.080 10.125 -9.364 1.00 61.12 100 ASP A N 1
ATOM 810 C CA . ASP A 1 100 ? -9.236 9.315 -10.578 1.00 61.12 100 ASP A CA 1
ATOM 811 C C . ASP A 1 100 ? -10.424 8.342 -10.453 1.00 61.12 100 ASP A C 1
ATOM 813 O O . ASP A 1 100 ? -11.031 7.967 -11.458 1.00 61.12 100 ASP A O 1
ATOM 817 N N . PHE A 1 101 ? -10.810 8.002 -9.218 1.00 52.97 101 PHE A N 1
ATOM 818 C CA . PHE A 1 101 ? -11.986 7.196 -8.907 1.00 52.97 101 PHE A CA 1
ATOM 819 C C . PHE A 1 101 ? -13.295 8.019 -8.901 1.00 52.97 101 PHE A C 1
ATOM 821 O O . PHE A 1 101 ? -14.313 7.540 -9.403 1.00 52.97 101 PHE A O 1
ATOM 828 N N . GLU A 1 102 ? -13.285 9.275 -8.436 1.00 48.44 102 GLU A N 1
ATOM 829 C CA . GLU A 1 102 ? -14.466 10.151 -8.423 1.00 48.44 102 GLU A CA 1
ATOM 830 C C . GLU A 1 102 ? -14.255 11.484 -9.146 1.00 48.44 102 GLU A C 1
ATOM 832 O O . GLU A 1 102 ? -13.887 12.506 -8.564 1.00 48.44 102 GLU A O 1
ATOM 837 N N . LYS A 1 103 ? -14.654 11.526 -10.419 1.00 49.06 103 LYS A N 1
ATOM 838 C CA . LYS A 1 103 ? -14.687 12.759 -11.222 1.00 49.06 103 LYS A CA 1
ATOM 839 C C . LYS A 1 103 ? -15.648 13.850 -10.690 1.00 49.06 103 LYS A C 1
ATOM 841 O O . LYS A 1 103 ? -15.639 14.945 -11.239 1.00 49.06 103 LYS A O 1
ATOM 846 N N . ASN A 1 104 ? -16.460 13.586 -9.651 1.00 40.66 104 ASN A N 1
ATOM 847 C CA . ASN A 1 104 ? -17.573 14.452 -9.210 1.00 40.66 104 ASN A CA 1
ATOM 848 C C . ASN A 1 104 ? -17.584 14.892 -7.723 1.00 40.66 104 ASN A C 1
ATOM 850 O O . ASN A 1 104 ? -18.437 15.701 -7.369 1.00 40.66 104 ASN A O 1
ATOM 854 N N . ILE A 1 105 ? -16.672 14.442 -6.848 1.00 45.66 105 ILE A N 1
ATOM 855 C CA . ILE A 1 105 ? -16.696 14.798 -5.397 1.00 45.66 105 ILE A CA 1
ATOM 856 C C . ILE A 1 105 ? -15.598 15.815 -5.003 1.00 45.66 105 ILE A C 1
ATOM 858 O O . ILE A 1 105 ? -15.533 16.301 -3.872 1.00 45.66 105 ILE A O 1
ATOM 862 N N . SER A 1 106 ? -14.781 16.241 -5.973 1.00 46.78 106 SER A N 1
ATOM 863 C CA . SER A 1 106 ? -13.600 17.106 -5.790 1.00 46.78 106 SER A CA 1
ATOM 864 C C . SER A 1 106 ? -13.859 18.404 -4.994 1.00 46.78 106 SER A C 1
ATOM 866 O O . SER A 1 106 ? -13.029 18.811 -4.180 1.00 46.78 106 SER A O 1
ATOM 868 N N . LEU A 1 107 ? -15.045 19.009 -5.135 1.00 43.16 107 LEU A N 1
ATOM 869 C CA . LEU A 1 107 ? -15.396 20.294 -4.509 1.00 43.16 107 LEU A CA 1
ATOM 870 C C . LEU A 1 107 ? -15.616 20.221 -2.987 1.00 43.16 107 LEU A C 1
ATOM 872 O O . LEU A 1 107 ? -15.354 21.194 -2.274 1.00 43.16 107 LEU A O 1
ATOM 876 N N . THR A 1 108 ? -16.087 19.085 -2.469 1.00 40.28 108 THR A N 1
ATOM 877 C CA . THR A 1 108 ? -16.359 18.929 -1.029 1.00 40.28 108 THR A CA 1
ATOM 878 C C . THR A 1 108 ? -15.056 18.800 -0.250 1.00 40.28 108 THR A C 1
ATOM 880 O O . THR A 1 108 ? -14.901 19.383 0.820 1.00 40.28 108 THR A O 1
ATOM 883 N N . ILE A 1 109 ? -14.084 18.092 -0.823 1.00 44.56 109 ILE A N 1
ATOM 884 C CA . ILE A 1 109 ? -12.822 17.780 -0.158 1.00 44.56 109 ILE A CA 1
ATOM 885 C C . ILE A 1 109 ? -11.861 18.976 -0.239 1.00 44.56 109 ILE A C 1
ATOM 887 O O . ILE A 1 109 ? -11.185 19.274 0.746 1.00 44.56 109 ILE A O 1
ATOM 891 N N . GLU A 1 110 ? -11.857 19.729 -1.353 1.00 45.41 110 GLU A N 1
ATOM 892 C CA . GLU A 1 110 ? -11.037 20.943 -1.528 1.00 45.41 110 GLU A CA 1
ATOM 893 C C . GLU A 1 110 ? -11.242 21.975 -0.401 1.00 45.41 110 GLU A C 1
ATOM 895 O O . GLU A 1 110 ? -10.280 22.532 0.138 1.00 45.41 110 GLU A O 1
ATOM 900 N N . ASN A 1 111 ? -12.490 22.141 0.041 1.00 42.91 111 ASN A N 1
ATOM 901 C CA . ASN A 1 111 ? -12.865 23.087 1.091 1.00 42.91 111 ASN A CA 1
ATOM 902 C C . ASN A 1 111 ? -12.496 22.623 2.514 1.00 42.91 111 ASN A C 1
ATOM 904 O O . ASN A 1 111 ? -12.256 23.456 3.390 1.00 42.91 111 ASN A O 1
ATOM 908 N N . THR A 1 112 ? -12.369 21.315 2.758 1.00 45.06 112 THR A N 1
ATOM 909 C CA . THR A 1 112 ? -11.981 20.751 4.067 1.00 45.06 112 THR A CA 1
ATOM 910 C C . THR A 1 112 ? -10.457 20.776 4.300 1.00 45.06 112 THR A C 1
ATOM 912 O O . THR A 1 112 ? -9.985 20.677 5.435 1.00 45.06 112 THR A O 1
ATOM 915 N N . PHE A 1 113 ? -9.643 20.969 3.252 1.00 45.16 113 PHE A N 1
ATOM 916 C CA . PHE A 1 113 ? -8.180 20.809 3.313 1.00 45.16 113 PHE A CA 1
ATOM 917 C C . PHE A 1 113 ? -7.389 21.882 4.066 1.00 45.16 113 PHE A C 1
ATOM 919 O O . PHE A 1 113 ? -6.199 21.677 4.308 1.00 45.16 113 PHE A O 1
ATOM 926 N N . ARG A 1 114 ? -7.981 23.015 4.452 1.00 46.72 114 ARG A N 1
ATOM 927 C CA . ARG A 1 114 ? -7.182 24.154 4.938 1.00 46.72 114 ARG A CA 1
ATOM 928 C C . ARG A 1 114 ? -6.634 24.032 6.367 1.00 46.72 114 ARG A C 1
ATOM 930 O O . ARG A 1 114 ? -5.858 24.910 6.733 1.00 46.72 114 ARG A O 1
ATOM 937 N N . LYS A 1 115 ? -6.989 23.020 7.182 1.00 42.62 115 LYS A N 1
ATOM 938 C CA . LYS A 1 115 ? -6.627 23.056 8.622 1.00 42.62 115 LYS A CA 1
ATOM 939 C C . LYS A 1 115 ? -6.043 21.810 9.309 1.00 42.62 115 LYS A C 1
ATOM 941 O O . LYS A 1 115 ? -5.337 22.015 10.287 1.00 42.62 115 LYS A O 1
ATOM 946 N N . GLU A 1 116 ? -6.210 20.563 8.851 1.00 51.00 116 GLU A N 1
ATOM 947 C CA . GLU A 1 116 ? -5.707 19.397 9.626 1.00 51.00 116 GLU A CA 1
ATOM 948 C C . GLU A 1 116 ? -5.142 18.265 8.746 1.00 51.00 116 GLU A C 1
ATOM 950 O O . GLU A 1 116 ? -5.873 17.455 8.185 1.00 51.00 116 GLU A O 1
ATOM 955 N N . GLN A 1 117 ? -3.813 18.175 8.627 1.00 53.91 117 GLN A N 1
ATOM 956 C CA . GLN A 1 117 ? -3.147 17.279 7.666 1.00 53.91 117 GLN A CA 1
ATOM 957 C C . GLN A 1 117 ? -3.343 15.774 7.951 1.00 53.91 117 GLN A C 1
ATOM 959 O O . GLN A 1 117 ? -3.457 15.008 7.001 1.00 53.91 117 GLN A O 1
ATOM 964 N N . PHE A 1 118 ? -3.448 15.335 9.214 1.00 50.66 118 PHE A N 1
ATOM 965 C CA . PHE A 1 118 ? -3.543 13.901 9.557 1.00 50.66 118 PHE A CA 1
ATOM 966 C C . PHE A 1 118 ? -4.968 13.331 9.543 1.00 50.66 118 PHE A C 1
ATOM 968 O O . PHE A 1 118 ? -5.171 12.232 9.026 1.00 50.66 118 PHE A O 1
ATOM 975 N N . ARG A 1 119 ? -5.973 14.072 10.042 1.00 56.31 119 ARG A N 1
ATOM 976 C CA . ARG A 1 119 ? -7.387 13.653 9.934 1.00 56.31 119 ARG A CA 1
ATOM 977 C C . ARG A 1 119 ? -7.819 13.506 8.476 1.00 56.31 119 ARG A C 1
ATOM 979 O O . ARG A 1 119 ? -8.555 12.582 8.142 1.00 56.31 119 ARG A O 1
ATOM 986 N N . ASN A 1 120 ? -7.284 14.360 7.608 1.00 68.00 120 ASN A N 1
ATOM 987 C CA . ASN A 1 120 ? -7.581 14.337 6.183 1.00 68.00 120 ASN A CA 1
ATOM 988 C C . ASN A 1 120 ? -7.026 13.087 5.476 1.00 68.00 120 ASN A C 1
ATOM 990 O O . ASN A 1 120 ? -7.678 12.582 4.569 1.00 68.00 120 ASN A O 1
ATOM 994 N N . VAL A 1 121 ? -5.874 12.544 5.897 1.00 71.81 121 VAL A N 1
ATOM 995 C CA . VAL A 1 121 ? -5.317 11.316 5.293 1.00 71.81 121 VAL A CA 1
ATOM 996 C C . VAL A 1 121 ? -6.148 10.094 5.677 1.00 71.81 121 VAL A C 1
ATOM 998 O O . VAL A 1 121 ? -6.507 9.324 4.795 1.00 71.81 121 VAL A O 1
ATOM 1001 N N . ALA A 1 122 ? -6.499 9.926 6.957 1.00 82.31 122 ALA A N 1
ATOM 1002 C CA . ALA A 1 122 ? -7.325 8.796 7.392 1.00 82.31 122 ALA A CA 1
ATOM 1003 C C . ALA A 1 122 ? -8.686 8.785 6.679 1.00 82.31 122 ALA A C 1
ATOM 1005 O O . ALA A 1 122 ? -9.124 7.740 6.210 1.00 82.31 122 ALA A O 1
ATOM 1006 N N . MET A 1 123 ? -9.309 9.956 6.512 1.00 82.62 123 MET A N 1
ATOM 1007 C CA . MET A 1 123 ? -10.551 10.085 5.753 1.00 82.62 123 MET A CA 1
ATOM 1008 C C . MET A 1 123 ? -10.391 9.635 4.294 1.00 82.62 123 MET A C 1
ATOM 1010 O O . MET A 1 123 ? -11.166 8.806 3.842 1.00 82.62 123 MET A O 1
ATOM 1014 N N . ILE A 1 124 ? -9.357 10.091 3.582 1.00 80.62 124 ILE A N 1
ATOM 1015 C CA . ILE A 1 124 ? -9.114 9.672 2.188 1.00 80.62 124 ILE A CA 1
ATOM 1016 C C . ILE A 1 124 ? -8.819 8.174 2.099 1.00 80.62 124 ILE A C 1
ATOM 1018 O O . ILE A 1 124 ? -9.298 7.504 1.191 1.00 80.62 124 ILE A O 1
ATOM 1022 N N . LEU A 1 125 ? -8.043 7.629 3.036 1.00 85.81 125 LEU A N 1
ATOM 1023 C CA . LEU A 1 125 ? -7.764 6.197 3.075 1.00 85.81 125 LEU A CA 1
ATOM 1024 C C . LEU A 1 125 ? -9.049 5.392 3.243 1.00 85.81 125 LEU A C 1
ATOM 1026 O O . LEU A 1 125 ? -9.212 4.390 2.559 1.00 85.81 125 LEU A O 1
ATOM 1030 N N . ARG A 1 126 ? -9.975 5.840 4.098 1.00 89.12 126 ARG A N 1
ATOM 1031 C CA . ARG A 1 126 ? -11.294 5.212 4.242 1.00 89.12 126 ARG A CA 1
ATOM 1032 C C . ARG A 1 126 ? -12.062 5.197 2.925 1.00 89.12 126 ARG A C 1
ATOM 1034 O O . ARG A 1 126 ? -12.565 4.148 2.544 1.00 89.12 126 ARG A O 1
ATOM 1041 N N . GLU A 1 127 ? -12.073 6.311 2.208 1.00 85.88 127 GLU A N 1
ATOM 1042 C CA . GLU A 1 127 ? -12.736 6.405 0.907 1.00 85.88 127 GLU A CA 1
ATOM 1043 C C . GLU A 1 127 ? -12.108 5.484 -0.154 1.00 85.88 127 GLU A C 1
ATOM 1045 O O . GLU A 1 127 ? -12.803 4.724 -0.831 1.00 85.88 127 GLU A O 1
ATOM 1050 N N . VAL A 1 128 ? -10.772 5.484 -0.264 1.00 84.69 128 VAL A N 1
ATOM 1051 C CA . VAL A 1 128 ? -10.040 4.561 -1.150 1.00 84.69 128 VAL A CA 1
ATOM 1052 C C . VAL A 1 128 ? -10.360 3.116 -0.779 1.00 84.69 128 VAL A C 1
ATOM 1054 O O . VAL A 1 128 ? -10.607 2.292 -1.658 1.00 84.69 128 VAL A O 1
ATOM 1057 N N . ILE A 1 129 ? -10.388 2.815 0.520 1.00 92.00 129 ILE A N 1
ATOM 1058 C CA . ILE A 1 129 ? -10.719 1.490 1.018 1.00 92.00 129 ILE A CA 1
ATOM 1059 C C . ILE A 1 129 ? -12.139 1.109 0.633 1.00 92.00 129 ILE A C 1
ATOM 1061 O O . ILE A 1 129 ? -12.299 0.001 0.151 1.00 92.00 129 ILE A O 1
ATOM 1065 N N . GLU A 1 130 ? -13.146 1.960 0.823 1.00 89.62 130 GLU A N 1
ATOM 1066 C CA . GLU A 1 130 ? -14.552 1.613 0.570 1.00 89.62 130 GLU A CA 1
ATOM 1067 C C . GLU A 1 130 ? -14.824 1.386 -0.919 1.00 89.62 130 GLU A C 1
ATOM 1069 O O . GLU A 1 130 ? -15.559 0.465 -1.283 1.00 89.62 130 GLU A O 1
ATOM 1074 N N . HIS A 1 131 ? -14.198 2.183 -1.787 1.00 85.56 131 HIS A N 1
ATOM 1075 C CA . HIS A 1 131 ? -14.668 2.308 -3.160 1.00 85.56 131 HIS A CA 1
ATOM 1076 C C . HIS A 1 131 ? -13.704 1.801 -4.243 1.00 85.56 131 HIS A C 1
ATOM 1078 O O . HIS A 1 131 ? -14.160 1.370 -5.308 1.00 85.56 131 HIS A O 1
ATOM 1084 N N . ASN A 1 132 ? -12.389 1.759 -3.995 1.00 82.50 132 ASN A N 1
ATOM 1085 C CA . ASN A 1 132 ? -11.433 1.301 -5.007 1.00 82.50 132 ASN A CA 1
ATOM 1086 C C . ASN A 1 132 ? -11.549 -0.219 -5.238 1.00 82.50 132 ASN A C 1
ATOM 1088 O O . ASN A 1 132 ? -11.647 -0.996 -4.290 1.00 82.50 132 ASN A O 1
ATOM 1092 N N . LYS A 1 133 ? -11.565 -0.657 -6.503 1.00 86.81 133 LYS A N 1
ATOM 1093 C CA . LYS A 1 133 ? -11.769 -2.067 -6.896 1.00 86.81 133 LYS A CA 1
ATOM 1094 C C . LYS A 1 133 ? -10.471 -2.870 -7.025 1.00 86.81 133 LYS A C 1
ATOM 1096 O O . LYS A 1 133 ? -10.535 -4.090 -7.145 1.00 86.81 133 LYS A O 1
ATOM 1101 N N . VAL A 1 134 ? -9.319 -2.206 -7.023 1.00 84.50 134 VAL A N 1
ATOM 1102 C CA . VAL A 1 134 ? -8.010 -2.836 -7.192 1.00 84.50 134 VAL A CA 1
ATOM 1103 C C . VAL A 1 134 ? -7.501 -3.288 -5.828 1.00 84.50 134 VAL A C 1
ATOM 1105 O O . VAL A 1 134 ? -7.170 -2.468 -4.972 1.00 84.50 134 VAL A O 1
ATOM 1108 N N . GLU A 1 135 ? -7.416 -4.605 -5.628 1.00 87.31 135 GLU A N 1
ATOM 1109 C CA . GLU A 1 135 ? -7.025 -5.215 -4.348 1.00 87.31 135 GLU A CA 1
ATOM 1110 C C . GLU A 1 135 ? -5.713 -4.642 -3.801 1.00 87.31 135 GLU A C 1
ATOM 1112 O O . GLU A 1 135 ? -5.624 -4.321 -2.620 1.00 87.31 135 GLU A O 1
ATOM 1117 N N . ASN A 1 136 ? -4.710 -4.460 -4.662 1.00 81.06 136 ASN A N 1
ATOM 1118 C CA . ASN A 1 136 ? -3.389 -3.974 -4.263 1.00 81.06 136 ASN A CA 1
ATOM 1119 C C . ASN A 1 136 ? -3.430 -2.532 -3.746 1.00 81.06 136 ASN A C 1
ATOM 1121 O O . ASN A 1 136 ? -2.799 -2.212 -2.740 1.00 81.06 136 ASN A O 1
ATOM 1125 N N . VAL A 1 137 ? -4.220 -1.676 -4.396 1.00 82.56 137 VAL A N 1
ATOM 1126 C CA . VAL A 1 137 ? -4.421 -0.287 -3.974 1.00 82.56 137 VAL A CA 1
ATOM 1127 C C . VAL A 1 137 ? -5.136 -0.246 -2.625 1.00 82.56 137 VAL A C 1
ATOM 1129 O O . VAL A 1 137 ? -4.707 0.463 -1.712 1.00 82.56 137 VAL A O 1
ATOM 1132 N N . VAL A 1 138 ? -6.182 -1.063 -2.462 1.00 90.12 138 VAL A N 1
ATOM 1133 C CA . VAL A 1 138 ? -6.899 -1.182 -1.186 1.00 90.12 138 VAL A CA 1
ATOM 1134 C C . VAL A 1 138 ? -5.990 -1.750 -0.096 1.00 90.12 138 VAL A C 1
ATOM 1136 O O . VAL A 1 138 ? -6.022 -1.252 1.024 1.00 90.12 138 VAL A O 1
ATOM 1139 N N . ALA A 1 139 ? -5.145 -2.738 -0.399 1.00 87.38 139 ALA A N 1
ATOM 1140 C CA . ALA A 1 139 ? -4.222 -3.335 0.564 1.00 87.38 139 ALA A CA 1
ATOM 1141 C C . ALA A 1 139 ? -3.248 -2.289 1.120 1.00 87.38 139 ALA A C 1
ATOM 1143 O O . ALA A 1 139 ? -3.071 -2.193 2.332 1.00 87.38 139 ALA A O 1
ATOM 1144 N N . VAL A 1 140 ? -2.678 -1.451 0.251 1.00 84.56 140 VAL A N 1
ATOM 1145 C CA . VAL A 1 140 ? -1.796 -0.352 0.667 1.00 84.56 140 VAL A CA 1
ATOM 1146 C C . VAL A 1 140 ? -2.546 0.678 1.510 1.00 84.56 140 VAL A C 1
ATOM 1148 O O . VAL A 1 140 ? -2.023 1.141 2.526 1.00 84.56 140 VAL A O 1
ATOM 1151 N N . ALA A 1 141 ? -3.785 1.009 1.142 1.00 88.38 141 ALA A N 1
ATOM 1152 C CA . ALA A 1 141 ? -4.602 1.925 1.929 1.00 88.38 141 ALA A CA 1
ATOM 1153 C C . ALA A 1 141 ? -4.945 1.354 3.320 1.00 88.38 141 ALA A C 1
ATOM 1155 O O . ALA A 1 141 ? -4.840 2.071 4.317 1.00 88.38 141 ALA A O 1
ATOM 1156 N N . VAL A 1 142 ? -5.284 0.061 3.409 1.00 92.75 142 VAL A N 1
ATOM 1157 C CA . VAL A 1 142 ? -5.512 -0.669 4.670 1.00 92.75 142 VAL A CA 1
ATOM 1158 C C . VAL A 1 142 ? -4.251 -0.674 5.532 1.00 92.75 142 VAL A C 1
ATOM 1160 O O . VAL A 1 142 ? -4.327 -0.375 6.723 1.00 92.75 142 VAL A O 1
ATOM 1163 N N . GLU A 1 143 ? -3.091 -0.970 4.945 1.00 88.38 143 GLU A N 1
ATOM 1164 C CA . GLU A 1 143 ? -1.813 -0.987 5.657 1.00 88.38 143 GLU A CA 1
ATOM 1165 C C . GLU A 1 143 ? -1.493 0.387 6.264 1.00 88.38 143 GLU A C 1
ATOM 1167 O O . GLU A 1 143 ? -1.153 0.488 7.446 1.00 88.38 143 GLU A O 1
ATOM 1172 N N . TYR A 1 144 ? -1.640 1.457 5.478 1.00 85.38 144 TYR A N 1
ATOM 1173 C CA . TYR A 1 144 ? -1.419 2.823 5.950 1.00 85.38 144 TYR A CA 1
ATOM 1174 C C . TYR A 1 144 ? -2.440 3.237 7.010 1.00 85.38 144 TYR A C 1
ATOM 1176 O O . TYR A 1 144 ? -2.050 3.800 8.036 1.00 85.38 144 TYR A O 1
ATOM 1184 N N . LEU A 1 145 ? -3.725 2.925 6.816 1.00 88.88 145 LEU A N 1
ATOM 1185 C CA . LEU A 1 145 ? -4.765 3.244 7.791 1.00 88.88 145 LEU A CA 1
ATOM 1186 C C . LEU A 1 145 ? -4.543 2.489 9.107 1.00 88.88 145 LEU A C 1
ATOM 1188 O O . LEU A 1 145 ? -4.761 3.058 10.168 1.00 88.88 145 LEU A O 1
ATOM 1192 N N . GLY A 1 14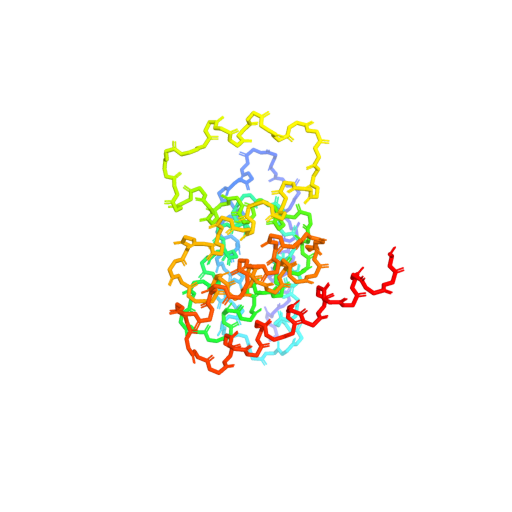6 ? -4.021 1.262 9.065 1.00 89.44 146 GLY A N 1
ATOM 1193 C CA . GLY A 1 146 ? -3.616 0.526 10.263 1.00 89.44 146 GLY A CA 1
ATOM 1194 C C . GLY A 1 146 ? -2.479 1.188 11.051 1.00 89.44 146 GLY A C 1
ATOM 1195 O O . GLY A 1 146 ? -2.385 0.989 12.258 1.00 89.44 146 GLY A O 1
ATOM 1196 N N . LYS A 1 147 ? -1.620 1.979 10.393 1.00 84.94 147 LYS A N 1
ATOM 1197 C CA . LYS A 1 147 ? -0.498 2.695 11.030 1.00 84.94 147 LYS A CA 1
ATOM 1198 C C . LYS A 1 147 ? -0.912 4.044 11.621 1.00 84.94 147 LYS A C 1
ATOM 1200 O O . LYS A 1 147 ? -0.376 4.437 12.652 1.00 84.94 147 LYS A O 1
ATOM 1205 N N . ILE A 1 148 ? -1.813 4.773 10.955 1.00 81.44 148 ILE A N 1
ATOM 1206 C CA . ILE A 1 148 ? -2.156 6.161 11.331 1.00 81.44 148 ILE A CA 1
ATOM 1207 C C . ILE A 1 148 ? -3.564 6.326 11.912 1.00 81.44 148 ILE A C 1
ATOM 1209 O O . ILE A 1 148 ? -3.853 7.354 12.528 1.00 81.44 148 ILE A O 1
ATOM 1213 N N . GLY A 1 149 ? -4.443 5.355 11.669 1.00 83.88 149 GLY A N 1
ATOM 1214 C CA . GLY A 1 149 ? -5.828 5.357 12.117 1.00 83.88 149 GLY A CA 1
ATOM 1215 C C . GLY A 1 149 ? -5.919 5.232 13.631 1.00 83.88 149 GLY A C 1
ATOM 1216 O O . GLY A 1 149 ? -5.057 4.650 14.287 1.00 83.88 149 GLY A O 1
ATOM 1217 N N . LYS A 1 150 ? -6.970 5.821 14.196 1.00 83.56 150 LYS A N 1
ATOM 1218 C CA . LYS A 1 150 ? -7.191 5.866 15.653 1.00 83.56 150 LYS A CA 1
ATOM 1219 C C . LYS A 1 150 ? -8.656 5.713 16.039 1.00 83.56 150 LYS A C 1
ATOM 1221 O O . LYS A 1 150 ? -8.979 5.694 17.219 1.00 83.56 150 LYS A O 1
ATOM 1226 N N . SER A 1 151 ? -9.560 5.645 15.066 1.00 86.31 151 SER A N 1
ATOM 1227 C CA . SER A 1 151 ? -10.993 5.630 15.322 1.00 86.31 151 SER A CA 1
ATOM 1228 C C . SER A 1 151 ? -11.583 4.226 15.187 1.00 86.31 151 SER A C 1
ATOM 1230 O O . SER A 1 151 ? -11.091 3.365 14.454 1.00 86.31 151 SER A O 1
ATOM 1232 N N . LYS A 1 152 ? -12.715 4.002 15.864 1.00 88.25 152 LYS A N 1
ATOM 1233 C CA . LYS A 1 152 ? -13.532 2.794 15.675 1.00 88.25 152 LYS A CA 1
ATOM 1234 C C . LYS A 1 152 ? -14.006 2.649 14.223 1.00 88.25 152 LYS A C 1
ATOM 1236 O O . LYS A 1 152 ? -14.177 1.533 13.741 1.00 88.25 152 LYS A O 1
ATOM 1241 N N . GLU A 1 153 ? -14.200 3.768 13.534 1.00 90.00 153 GLU A N 1
ATOM 1242 C CA . GLU A 1 153 ? -14.575 3.805 12.123 1.00 90.00 153 GLU A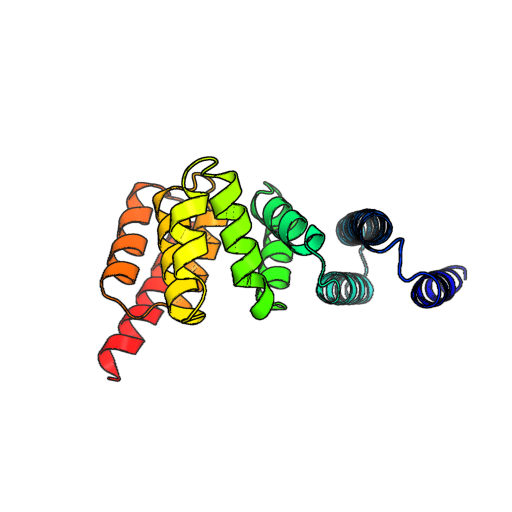 CA 1
ATOM 1243 C C . GLU A 1 153 ? -13.480 3.205 11.230 1.00 90.00 153 GLU A C 1
ATOM 1245 O O . GLU A 1 153 ? -13.788 2.352 10.398 1.00 90.00 153 GLU A O 1
ATOM 1250 N N . ASP A 1 154 ? -12.209 3.545 11.477 1.00 91.50 154 ASP A N 1
ATOM 1251 C CA . ASP A 1 154 ? -11.054 2.993 10.750 1.00 91.50 154 ASP A CA 1
ATOM 1252 C C . ASP A 1 154 ? -10.999 1.462 10.894 1.00 91.50 154 ASP A C 1
ATOM 1254 O O . ASP A 1 154 ? -10.839 0.717 9.928 1.00 91.50 154 ASP A O 1
ATOM 1258 N N . LYS A 1 155 ? -11.237 0.962 12.111 1.00 92.56 155 LYS A N 1
ATOM 1259 C CA . LYS A 1 155 ? -11.313 -0.481 12.373 1.00 92.56 155 LYS A CA 1
ATOM 1260 C C . LYS A 1 155 ? -12.483 -1.139 11.638 1.00 92.56 155 LYS A C 1
ATOM 1262 O O . LYS A 1 155 ? -12.344 -2.236 11.099 1.00 92.56 155 LYS A O 1
ATOM 1267 N N . ASN A 1 156 ? -13.647 -0.496 11.634 1.00 93.00 156 ASN A N 1
ATOM 1268 C CA . ASN A 1 156 ? -14.847 -1.038 11.001 1.00 93.00 156 ASN A CA 1
ATOM 1269 C C . ASN A 1 156 ? -14.723 -1.090 9.478 1.00 93.00 156 ASN A C 1
ATOM 1271 O O . ASN A 1 156 ? -15.212 -2.044 8.873 1.00 93.00 156 ASN A O 1
ATOM 1275 N N . ILE A 1 157 ? -14.087 -0.096 8.852 1.00 94.25 157 ILE A N 1
ATOM 1276 C CA . ILE A 1 157 ? -13.898 -0.106 7.401 1.00 94.25 157 ILE A CA 1
ATOM 1277 C C . ILE A 1 157 ? -12.941 -1.220 6.978 1.00 94.25 157 ILE A C 1
ATOM 1279 O O . ILE A 1 157 ? -13.266 -1.995 6.084 1.00 94.25 157 ILE A O 1
ATOM 1283 N N . ILE A 1 158 ? -11.835 -1.398 7.709 1.00 94.69 158 ILE A N 1
ATOM 1284 C CA . ILE A 1 158 ? -10.862 -2.464 7.445 1.00 94.69 158 ILE A CA 1
ATOM 1285 C C . ILE A 1 158 ? -11.500 -3.848 7.624 1.00 94.69 158 ILE A C 1
ATOM 1287 O O . ILE A 1 158 ? -11.198 -4.772 6.884 1.00 94.69 158 ILE A O 1
ATOM 1291 N N . LYS A 1 159 ? -12.433 -4.025 8.565 1.00 93.06 159 LYS A N 1
ATOM 1292 C CA . LYS A 1 159 ? -13.160 -5.301 8.688 1.00 93.06 159 LYS A CA 1
ATOM 1293 C C . LYS A 1 159 ? -14.080 -5.581 7.500 1.00 93.06 159 LYS A C 1
ATOM 1295 O O . LYS A 1 159 ? -14.215 -6.735 7.100 1.00 93.06 159 LYS A O 1
ATOM 1300 N N . ARG A 1 160 ? -14.728 -4.551 6.946 1.00 91.56 160 ARG A N 1
ATOM 1301 C CA . ARG A 1 160 ? -15.665 -4.702 5.820 1.00 91.56 160 ARG A CA 1
ATOM 1302 C C . ARG A 1 160 ? -14.963 -5.154 4.538 1.00 91.56 160 ARG A C 1
ATOM 1304 O O . ARG A 1 160 ? -15.567 -5.892 3.760 1.00 91.56 160 ARG A O 1
ATOM 1311 N N . THR A 1 161 ? -13.693 -4.803 4.336 1.00 91.94 161 THR A N 1
ATOM 1312 C CA . THR A 1 161 ? -12.941 -5.185 3.124 1.00 91.94 161 THR A CA 1
ATOM 1313 C C . THR A 1 161 ? -12.725 -6.687 2.977 1.00 91.94 161 THR A C 1
ATOM 1315 O O . THR A 1 161 ? -12.617 -7.164 1.850 1.00 91.94 161 THR A O 1
ATOM 1318 N N . LEU A 1 162 ? -12.735 -7.452 4.075 1.00 89.75 162 LEU A N 1
ATOM 1319 C CA . LEU A 1 162 ? -12.610 -8.917 4.048 1.00 89.75 162 LEU A CA 1
ATOM 1320 C C . LEU A 1 162 ? -13.747 -9.605 3.276 1.00 89.75 162 LEU A C 1
ATOM 1322 O O . LEU A 1 162 ? -13.598 -10.749 2.858 1.00 89.75 162 LEU A O 1
ATOM 1326 N N . SER A 1 163 ? -14.877 -8.918 3.075 1.00 90.38 163 SER A N 1
ATOM 1327 C CA . SER A 1 163 ? -15.974 -9.398 2.223 1.00 90.38 163 SER A CA 1
ATOM 1328 C C . SER A 1 163 ? -15.748 -9.148 0.726 1.00 90.38 163 SER A C 1
ATOM 1330 O O . SER A 1 163 ? -16.445 -9.728 -0.101 1.00 90.38 163 SER A O 1
ATOM 1332 N N . ARG A 1 164 ? -14.783 -8.290 0.371 1.00 92.88 164 ARG A N 1
ATOM 1333 C CA . ARG A 1 164 ? -14.527 -7.825 -1.002 1.00 92.88 164 ARG A CA 1
ATOM 1334 C C . ARG A 1 164 ? -13.314 -8.489 -1.638 1.00 92.88 164 ARG A C 1
ATOM 1336 O O . ARG A 1 164 ? -13.314 -8.714 -2.842 1.00 92.88 164 ARG A O 1
ATOM 1343 N N . PHE A 1 165 ? -12.306 -8.809 -0.832 1.00 93.19 165 PHE A N 1
ATOM 1344 C CA . PHE A 1 165 ? -11.065 -9.428 -1.284 1.00 93.19 165 PHE A CA 1
ATOM 1345 C C . PHE A 1 165 ? -10.732 -10.627 -0.398 1.00 93.19 165 PHE A C 1
ATOM 1347 O O . PHE A 1 165 ? -10.789 -10.544 0.829 1.00 93.19 165 PHE A O 1
ATOM 1354 N N . SER A 1 166 ? -10.389 -11.757 -1.017 1.00 88.88 166 SER A N 1
ATOM 1355 C CA . SER A 1 166 ? -10.209 -13.037 -0.321 1.00 88.88 166 SER A CA 1
ATOM 1356 C C . SER A 1 166 ? -8.790 -13.596 -0.400 1.00 88.88 166 SER A C 1
ATOM 1358 O O . SER A 1 166 ? -8.554 -14.691 0.124 1.00 88.88 166 SER A O 1
ATOM 1360 N N . SER A 1 167 ? -7.858 -12.891 -1.050 1.00 92.06 167 SER A N 1
ATOM 1361 C CA . SER A 1 167 ? -6.499 -13.394 -1.240 1.00 92.06 167 SER A CA 1
ATOM 1362 C C . SER A 1 167 ? -5.773 -13.585 0.105 1.00 92.06 167 SER A C 1
ATOM 1364 O O . SER A 1 167 ? -6.027 -12.845 1.065 1.00 92.06 167 SER A O 1
ATOM 1366 N N . PRO A 1 168 ? -4.850 -14.562 0.209 1.00 91.88 168 PRO A N 1
ATOM 1367 C CA . PRO A 1 168 ? -4.039 -14.741 1.414 1.00 91.88 168 PRO A CA 1
ATOM 1368 C C . PRO A 1 168 ? -3.234 -13.487 1.780 1.00 91.88 168 PRO A C 1
ATOM 1370 O O . PRO A 1 168 ? -3.132 -13.138 2.953 1.00 91.88 168 PRO A O 1
ATOM 1373 N N . PHE A 1 169 ? -2.718 -12.783 0.769 1.00 87.38 169 PHE A N 1
ATOM 1374 C CA . PHE A 1 169 ? -1.992 -11.527 0.939 1.00 87.38 169 PHE A CA 1
ATOM 1375 C C . PHE A 1 169 ? -2.875 -10.446 1.580 1.00 87.38 169 PHE A C 1
ATOM 1377 O O . PHE A 1 169 ? -2.486 -9.839 2.577 1.00 87.38 169 PHE A O 1
ATOM 1384 N N . PHE A 1 170 ? -4.086 -10.245 1.059 1.00 91.94 170 PHE A N 1
ATOM 1385 C CA . PHE A 1 170 ? -4.996 -9.221 1.565 1.00 91.94 170 PHE A CA 1
ATOM 1386 C C . PHE A 1 170 ? -5.461 -9.509 2.997 1.00 91.94 170 PHE A C 1
ATOM 1388 O O . PHE A 1 170 ? -5.527 -8.599 3.830 1.00 91.94 170 PHE A O 1
ATOM 1395 N N . LYS A 1 171 ? -5.733 -10.783 3.309 1.00 93.12 171 LYS A N 1
ATOM 1396 C CA . LYS A 1 171 ? -6.060 -11.224 4.673 1.00 93.12 171 LYS A CA 1
ATOM 1397 C C . LYS A 1 171 ? -4.931 -10.900 5.647 1.00 93.12 171 LYS A C 1
ATOM 1399 O O . LYS A 1 171 ? -5.187 -10.258 6.661 1.00 93.12 171 LYS A O 1
ATOM 1404 N N . TYR A 1 172 ? -3.695 -11.255 5.295 1.00 92.62 172 TYR A N 1
ATOM 1405 C CA . TYR A 1 172 ? -2.519 -10.963 6.114 1.00 92.62 172 TYR A CA 1
ATOM 1406 C C . TYR A 1 172 ? -2.369 -9.460 6.401 1.00 92.62 172 TYR A C 1
ATOM 1408 O O . TYR A 1 172 ? -2.251 -9.056 7.557 1.00 92.62 172 TYR A O 1
ATOM 1416 N N . ILE A 1 173 ? -2.446 -8.610 5.370 1.00 91.44 173 ILE A N 1
ATOM 1417 C CA . ILE A 1 173 ? -2.353 -7.149 5.539 1.00 91.44 173 ILE A CA 1
ATOM 1418 C C . ILE A 1 173 ? -3.464 -6.616 6.452 1.00 91.44 173 ILE A C 1
ATOM 1420 O O . ILE A 1 173 ? -3.210 -5.792 7.334 1.00 91.44 173 ILE A O 1
ATOM 1424 N N . THR A 1 174 ? -4.684 -7.120 6.281 1.00 94.19 174 THR A N 1
ATOM 1425 C CA . THR A 1 174 ? -5.841 -6.727 7.091 1.00 94.19 174 THR A CA 1
ATOM 1426 C C . THR A 1 174 ? -5.667 -7.105 8.564 1.00 94.19 174 THR A C 1
ATOM 1428 O O . THR A 1 174 ? -5.942 -6.294 9.449 1.00 94.19 174 THR A O 1
ATOM 1431 N N . GLU A 1 175 ? -5.168 -8.307 8.849 1.00 93.75 175 GLU A N 1
ATOM 1432 C CA . GLU A 1 175 ? -4.893 -8.770 10.213 1.00 93.75 175 GLU A CA 1
ATOM 1433 C C . GLU A 1 175 ? -3.836 -7.906 10.909 1.00 93.75 175 GLU A C 1
ATOM 1435 O O . GLU A 1 175 ? -4.048 -7.466 12.044 1.00 93.75 175 GLU A O 1
ATOM 1440 N N . ILE A 1 176 ? -2.734 -7.598 10.218 1.00 92.50 176 ILE A N 1
ATOM 1441 C CA . ILE A 1 176 ? -1.677 -6.723 10.742 1.00 92.50 176 ILE A CA 1
ATOM 1442 C C . ILE A 1 176 ? -2.222 -5.319 11.025 1.00 92.50 176 ILE A C 1
ATOM 1444 O O . ILE A 1 176 ? -2.004 -4.778 12.111 1.00 92.50 176 ILE A O 1
ATOM 1448 N N . ALA A 1 177 ? -2.979 -4.740 10.091 1.00 92.06 177 ALA A N 1
ATOM 1449 C CA . ALA A 1 177 ? -3.570 -3.418 10.265 1.00 92.06 177 ALA A CA 1
ATOM 1450 C C . ALA A 1 177 ? -4.532 -3.366 11.467 1.00 92.06 177 ALA A C 1
ATOM 1452 O O . ALA A 1 177 ? -4.459 -2.447 12.284 1.00 92.06 177 ALA A O 1
ATOM 1453 N N . LEU A 1 178 ? -5.395 -4.375 11.632 1.00 93.38 178 LEU A N 1
ATOM 1454 C CA . LEU A 1 178 ? -6.313 -4.460 12.773 1.00 93.38 178 LEU A CA 1
ATOM 1455 C C . LEU A 1 178 ? -5.577 -4.640 14.104 1.00 93.38 178 LEU A C 1
ATOM 1457 O O . LEU A 1 178 ? -5.993 -4.059 15.109 1.00 93.38 178 LEU A O 1
ATOM 1461 N N . LYS A 1 179 ? -4.489 -5.418 14.124 1.00 91.12 179 LYS A N 1
ATOM 1462 C CA . LYS A 1 179 ? -3.640 -5.580 15.310 1.00 91.12 179 LYS A CA 1
ATOM 1463 C C . LYS A 1 179 ? -3.039 -4.242 15.743 1.00 91.12 179 LYS A C 1
ATOM 1465 O O . LYS A 1 179 ? -3.115 -3.904 16.923 1.00 91.12 179 LYS A O 1
ATOM 1470 N N . ASN A 1 180 ? -2.525 -3.461 14.794 1.00 87.62 180 ASN A N 1
ATOM 1471 C CA . ASN A 1 180 ? -1.950 -2.143 15.068 1.00 87.62 180 ASN A CA 1
ATOM 1472 C C . ASN A 1 180 ? -2.988 -1.169 15.651 1.00 87.62 180 ASN A C 1
ATOM 1474 O O . ASN A 1 180 ? -2.699 -0.463 16.615 1.00 87.62 180 ASN A O 1
ATOM 1478 N N . LEU A 1 181 ? -4.223 -1.187 15.139 1.00 86.19 181 LEU A N 1
ATOM 1479 C CA . LEU A 1 181 ? -5.309 -0.358 15.672 1.00 86.19 181 LEU A CA 1
ATOM 1480 C C . LEU A 1 181 ? -5.754 -0.774 17.081 1.00 86.19 181 LEU A C 1
ATOM 1482 O O . LEU A 1 181 ? -6.174 0.077 17.864 1.00 86.19 181 LEU A O 1
ATOM 1486 N N . ASN A 1 182 ? -5.697 -2.063 17.426 1.00 77.81 182 ASN A N 1
ATOM 1487 C CA . ASN A 1 182 ? -6.062 -2.524 18.771 1.00 77.81 182 ASN A CA 1
ATOM 1488 C C . ASN A 1 182 ? -5.053 -2.054 19.820 1.00 77.81 182 ASN A C 1
ATOM 1490 O O . ASN A 1 182 ? -5.465 -1.567 20.866 1.00 77.81 182 ASN A O 1
ATOM 1494 N N . TYR A 1 183 ? -3.759 -2.104 19.496 1.00 62.34 183 TYR A N 1
ATOM 1495 C CA . TYR A 1 183 ? -2.695 -1.654 20.394 1.00 62.34 183 TYR A CA 1
ATOM 1496 C C . TYR A 1 183 ? -2.861 -0.182 20.816 1.00 62.34 183 TYR A C 1
ATOM 1498 O O . TYR A 1 183 ? -2.672 0.161 21.976 1.00 62.34 183 TYR A O 1
ATOM 1506 N N . TYR A 1 184 ? -3.304 0.698 19.910 1.00 54.38 184 TYR A N 1
ATOM 1507 C CA . TYR A 1 184 ? -3.531 2.115 20.232 1.00 54.38 184 TYR A CA 1
ATOM 1508 C C . TYR A 1 184 ? -4.731 2.386 21.155 1.00 54.38 184 TYR A C 1
ATOM 1510 O O . TYR A 1 184 ? -4.749 3.429 21.809 1.00 54.38 184 TYR A O 1
ATOM 1518 N N . ASN A 1 185 ? -5.711 1.477 21.210 1.00 54.97 185 ASN A N 1
ATOM 1519 C CA . ASN A 1 185 ? -6.905 1.605 22.057 1.00 54.97 185 ASN A CA 1
ATOM 1520 C C . ASN A 1 185 ? -6.706 1.041 23.476 1.00 54.97 185 ASN A C 1
ATOM 1522 O O . ASN A 1 185 ? -7.582 1.216 24.312 1.00 54.97 185 ASN A O 1
ATOM 1526 N N . GLU A 1 186 ? -5.599 0.338 23.737 1.00 50.59 186 GLU A N 1
ATOM 1527 C CA . GLU A 1 186 ? -5.281 -0.244 25.054 1.00 50.59 186 GLU A CA 1
ATOM 1528 C C . GLU A 1 186 ? -4.281 0.609 25.857 1.00 50.59 186 GLU A C 1
ATOM 1530 O O . GLU A 1 186 ? -4.118 0.404 27.056 1.00 50.59 186 GLU A O 1
ATOM 1535 N N . VAL A 1 187 ? -3.608 1.564 25.205 1.00 49.62 187 VAL A N 1
ATOM 1536 C CA . VAL A 1 187 ? -2.528 2.383 25.793 1.00 49.62 187 VAL A CA 1
ATOM 1537 C C . VAL A 1 187 ? -2.983 3.820 26.124 1.00 49.62 187 VAL A C 1
ATOM 1539 O O . VAL A 1 187 ? -2.237 4.560 26.760 1.00 49.62 187 VAL A O 1
ATOM 1542 N N . ASN A 1 188 ? -4.201 4.220 25.738 1.00 42.50 188 ASN A N 1
ATOM 1543 C CA . ASN A 1 188 ? -4.822 5.516 26.070 1.00 42.50 188 ASN A CA 1
ATOM 1544 C C . ASN A 1 188 ? -6.226 5.312 26.639 1.00 42.50 188 ASN A C 1
ATOM 1546 O O . ASN A 1 188 ? -6.681 6.211 27.379 1.00 42.50 188 ASN A O 1
#

Radius of gyration: 18.78 Å; Cα contacts (8 Å, |Δi|>4): 149; chains: 1; bounding box: 52×42×47 Å

Solvent-accessible surface area (backbone atoms only — not comparable 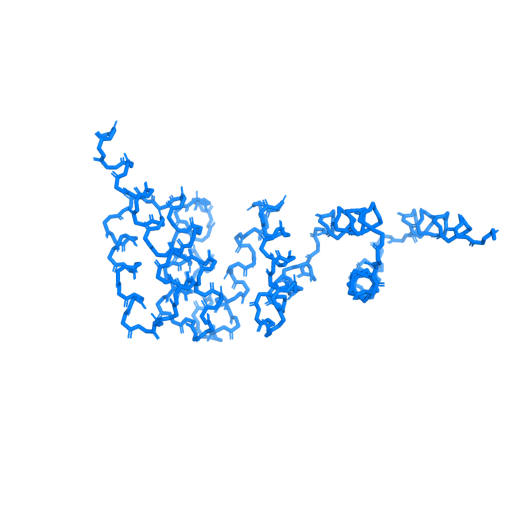to full-atom values): 10863 Å² total; per-residue (Å²): 144,72,82,70,72,60,60,58,54,61,58,58,63,72,75,71,64,96,84,55,65,72,63,57,49,49,56,51,51,53,50,47,49,59,44,53,77,70,50,84,49,70,72,56,37,52,52,45,52,54,56,57,64,68,51,87,50,75,62,45,37,56,48,37,50,56,22,32,69,42,90,48,68,67,47,26,51,52,20,52,52,48,43,64,77,33,62,89,49,39,56,58,31,54,47,49,62,40,47,76,73,39,92,80,58,62,73,69,56,65,71,64,64,86,80,52,79,66,68,52,44,47,52,49,30,51,52,36,45,77,66,54,84,50,65,59,52,26,42,51,30,41,43,51,36,19,73,72,38,86,49,73,63,54,54,52,54,54,59,57,46,62,81,77,50,81,51,73,68,52,49,51,44,46,52,54,16,50,52,48,41,50,58,62,69,76,78,112

Foldseek 3Di:
DPVPPVVVVVVVVVPDDPPPPPPVLLVLLVVLVVCLVVPPDPVVVVVSLVVLLPDPDLSNLVLLLVQLLDPDPVSNVSSLVSCVSCVVCVLVNLVVLQCVQDVPCVVVLVVVPPDDDQVSLLVSLLSCLQRPLRLSSNLSSLLVCLQRPADPSSLVSLVVCCVRDPDPSSVVSSVSSNVSNVVNVVPD

Nearest PDB structures (foldseek):
  5ufl-assembly1_B  TM=3.103E-01  e=1.206E-01  Homo sapiens
  7rtc-assembly1_A  TM=3.194E-01  e=5.239E-01  Drosophila melanogaster
  5k7v-assembly1_B  TM=2.359E-01  e=3.760E-01  synthetic construct

Secondary structure (DSSP, 8-state):
--SSHHHHHHHHTTSS-TT-HHHHHHHHHHHHHHHHTT---HHHHHHHHHHHHT--SHHHHHHHHHHHH-S-HHHHHHHHHHHHHTHHHHHHHHHHHHHHH-TT-HHHHHHHTTS-HHHHHHHHHHHHHHH---HHHHHHHHHHHHHH--SHHHHHHHHHHTTT---HHHHHHHHHHHHHHHHHHH--